Protein AF-A0A7V6W5X3-F1 (afdb_monomer)

Structure (mmCIF, N/CA/C/O backbone):
data_AF-A0A7V6W5X3-F1
#
_entry.id   AF-A0A7V6W5X3-F1
#
loop_
_atom_site.group_PDB
_atom_site.id
_atom_site.type_symbol
_atom_site.label_atom_id
_atom_site.label_alt_id
_atom_site.label_comp_id
_atom_site.label_asym_id
_atom_site.label_entity_id
_atom_site.label_seq_id
_atom_site.pdbx_PDB_ins_code
_atom_site.Cartn_x
_atom_site.Cartn_y
_atom_site.Cartn_z
_atom_site.occupancy
_atom_site.B_iso_or_equiv
_atom_site.auth_seq_id
_atom_site.auth_comp_id
_atom_site.auth_asym_id
_atom_site.auth_atom_id
_atom_site.pdbx_PDB_model_num
ATOM 1 N N . MET A 1 1 ? 20.938 3.671 -11.146 1.00 46.91 1 MET A N 1
ATOM 2 C CA . MET A 1 1 ? 20.318 2.899 -10.052 1.00 46.91 1 MET A CA 1
ATOM 3 C C . MET A 1 1 ? 19.845 1.597 -10.663 1.00 46.91 1 MET A C 1
ATOM 5 O O . MET A 1 1 ? 18.962 1.629 -11.511 1.00 46.91 1 MET A O 1
ATOM 9 N N . GLU A 1 2 ? 20.532 0.502 -10.366 1.00 52.84 2 GLU A N 1
ATOM 10 C CA . GLU A 1 2 ? 20.209 -0.816 -10.913 1.00 52.84 2 GLU A CA 1
ATOM 11 C C . GLU A 1 2 ? 18.913 -1.310 -10.257 1.00 52.84 2 GLU A C 1
ATOM 13 O O . GLU A 1 2 ? 18.789 -1.315 -9.031 1.00 52.84 2 GLU A O 1
ATOM 18 N N . THR A 1 3 ? 17.894 -1.623 -11.056 1.00 56.00 3 THR A N 1
ATOM 19 C CA . THR A 1 3 ? 16.626 -2.130 -10.526 1.00 56.00 3 THR A CA 1
ATOM 20 C C . THR A 1 3 ? 16.767 -3.624 -10.296 1.00 56.00 3 THR A C 1
ATOM 22 O O . THR A 1 3 ? 16.748 -4.392 -11.249 1.00 56.00 3 THR A O 1
ATOM 25 N N . VAL A 1 4 ? 16.886 -4.038 -9.035 1.00 74.62 4 VAL A N 1
ATOM 26 C CA . VAL A 1 4 ? 17.027 -5.462 -8.675 1.00 74.62 4 VAL A CA 1
ATOM 27 C C . VAL A 1 4 ? 15.736 -6.258 -8.957 1.00 74.62 4 VAL A C 1
ATOM 29 O O . VAL A 1 4 ? 15.794 -7.462 -9.180 1.00 74.62 4 VAL A O 1
ATOM 32 N N . GLY A 1 5 ? 14.570 -5.598 -9.010 1.00 83.38 5 GLY A N 1
ATOM 33 C CA . GLY A 1 5 ? 13.312 -6.180 -9.493 1.00 83.38 5 GLY A CA 1
ATOM 34 C C . GLY A 1 5 ? 12.444 -5.163 -10.252 1.00 83.38 5 GLY A C 1
ATOM 35 O O . GLY A 1 5 ? 12.642 -3.951 -10.103 1.00 83.38 5 GLY A O 1
ATOM 36 N N . PRO A 1 6 ? 11.481 -5.619 -11.076 1.00 92.56 6 PRO A N 1
ATOM 37 C CA . PRO A 1 6 ? 10.554 -4.732 -11.767 1.00 92.56 6 PRO A CA 1
ATOM 38 C C . PRO A 1 6 ? 9.658 -4.000 -10.761 1.00 92.56 6 PRO A C 1
ATOM 40 O O . PRO A 1 6 ? 9.024 -4.605 -9.899 1.00 92.56 6 PRO A O 1
ATOM 43 N N . VAL A 1 7 ? 9.596 -2.676 -10.886 1.00 94.75 7 VAL A N 1
ATOM 44 C CA . VAL A 1 7 ? 8.748 -1.806 -10.050 1.00 94.75 7 VAL A CA 1
ATOM 45 C C . VAL A 1 7 ? 7.291 -2.000 -10.421 1.00 94.75 7 VAL A C 1
ATOM 47 O O . VAL A 1 7 ? 6.988 -1.906 -11.602 1.00 94.75 7 VAL A O 1
ATOM 50 N N . ALA A 1 8 ? 6.391 -2.165 -9.457 1.00 96.44 8 ALA A N 1
ATOM 51 C CA . ALA A 1 8 ? 4.950 -2.076 -9.672 1.00 96.44 8 ALA A CA 1
ATOM 52 C C . ALA A 1 8 ? 4.269 -1.172 -8.637 1.00 96.44 8 ALA A C 1
ATOM 54 O O . ALA A 1 8 ? 4.719 -1.049 -7.501 1.00 96.44 8 ALA A O 1
ATOM 55 N N . LEU A 1 9 ? 3.188 -0.530 -9.063 1.00 97.81 9 LEU A N 1
ATOM 56 C CA . LEU A 1 9 ? 2.411 0.442 -8.307 1.00 97.81 9 LEU A CA 1
ATOM 57 C C . LEU A 1 9 ? 1.029 -0.148 -8.031 1.00 97.81 9 LEU A C 1
ATOM 59 O O . LEU A 1 9 ? 0.379 -0.627 -8.955 1.00 97.81 9 LEU A O 1
ATOM 63 N N . ILE A 1 10 ? 0.567 -0.076 -6.788 1.00 98.12 10 ILE A N 1
ATOM 64 C CA . ILE A 1 10 ? -0.815 -0.385 -6.419 1.00 98.12 10 ILE A CA 1
ATOM 65 C C . ILE A 1 10 ? -1.428 0.889 -5.843 1.00 98.12 10 ILE A C 1
ATOM 67 O O . ILE A 1 10 ? -0.912 1.460 -4.878 1.00 98.12 10 ILE A O 1
ATOM 71 N N . ALA A 1 11 ? -2.512 1.349 -6.462 1.00 97.50 11 ALA A N 1
ATOM 72 C CA . ALA A 1 11 ? -3.261 2.504 -5.996 1.00 97.50 11 ALA A CA 1
ATOM 73 C C . ALA A 1 11 ? -4.407 2.051 -5.092 1.00 97.50 11 ALA A C 1
ATOM 75 O O . ALA A 1 11 ? -5.302 1.338 -5.541 1.00 97.50 11 ALA A O 1
ATOM 76 N N . MET A 1 12 ? -4.386 2.476 -3.831 1.00 97.12 12 MET A N 1
ATOM 77 C CA . MET A 1 12 ? -5.530 2.295 -2.943 1.00 97.12 12 MET A CA 1
ATOM 78 C C . MET A 1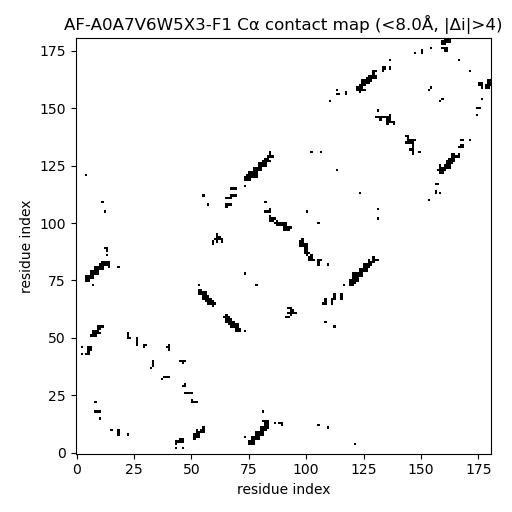 12 ? -6.656 3.286 -3.308 1.00 97.12 12 MET A C 1
ATOM 80 O O . MET A 1 12 ? -6.406 4.312 -3.956 1.00 97.12 12 MET A O 1
ATOM 84 N N . PRO A 1 13 ? -7.911 3.020 -2.907 1.00 94.38 13 PRO A N 1
ATOM 85 C CA . PRO A 1 13 ? -9.014 3.948 -3.099 1.00 94.38 13 PRO A CA 1
ATOM 86 C C . PRO A 1 13 ? -8.659 5.328 -2.539 1.00 94.38 13 PRO A C 1
ATOM 88 O O . PRO A 1 13 ? -8.054 5.446 -1.480 1.00 94.38 13 PRO A O 1
ATOM 91 N N . GLY A 1 14 ? -8.987 6.381 -3.285 1.00 91.94 14 GLY A N 1
ATOM 92 C CA . GLY A 1 14 ? -8.628 7.757 -2.927 1.00 91.94 14 GLY A CA 1
ATOM 93 C C . GLY A 1 14 ? -7.263 8.226 -3.440 1.00 91.94 14 GLY A C 1
ATOM 94 O O . GLY A 1 14 ? -7.076 9.428 -3.605 1.00 91.94 14 GLY A O 1
ATOM 95 N N . SER A 1 15 ? -6.341 7.322 -3.796 1.00 94.94 15 SER A N 1
ATOM 96 C CA . SER A 1 15 ? -5.025 7.691 -4.351 1.00 94.94 15 SER A CA 1
ATOM 97 C C . SER A 1 15 ? -4.895 7.469 -5.867 1.00 94.94 15 SER A C 1
ATOM 99 O O . SER A 1 15 ? -3.897 7.875 -6.466 1.00 94.94 15 SER A O 1
ATOM 101 N N . VAL A 1 16 ? -5.911 6.888 -6.516 1.00 95.06 16 VAL A N 1
ATOM 102 C CA . VAL A 1 16 ? -5.901 6.462 -7.933 1.00 95.06 16 VAL A CA 1
ATOM 103 C C . VAL A 1 16 ? -5.399 7.543 -8.893 1.00 95.06 16 VAL A C 1
ATOM 105 O O . VAL A 1 16 ? -4.470 7.300 -9.666 1.00 95.06 16 VAL A O 1
ATOM 108 N N . ASP A 1 17 ? -5.945 8.757 -8.831 1.00 95.00 17 ASP A N 1
ATOM 109 C CA . ASP A 1 17 ? -5.541 9.845 -9.732 1.00 95.00 17 ASP A CA 1
ATOM 110 C C . ASP A 1 17 ? -4.083 10.264 -9.530 1.00 95.00 17 ASP A C 1
ATOM 112 O O . ASP A 1 17 ? -3.342 10.507 -10.491 1.00 95.00 17 ASP A O 1
ATOM 116 N N . PHE A 1 1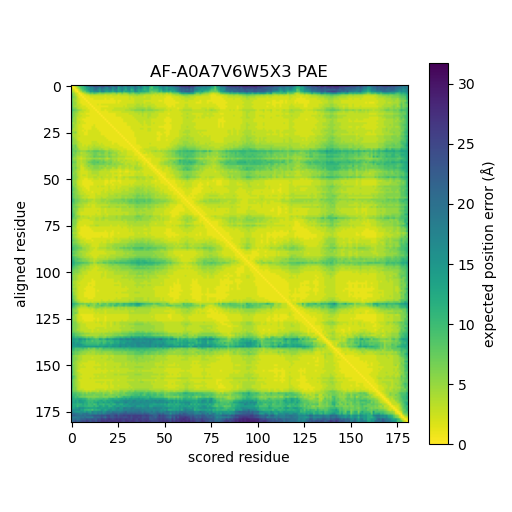8 ? -3.644 10.315 -8.274 1.00 94.75 18 PHE A N 1
ATOM 117 C CA . PHE A 1 18 ? -2.271 10.647 -7.924 1.00 94.75 18 PHE A CA 1
ATOM 118 C C . PHE A 1 18 ? -1.297 9.574 -8.427 1.00 94.75 18 PHE A C 1
ATOM 120 O O . PHE A 1 18 ? -0.305 9.894 -9.092 1.00 94.75 18 PHE A O 1
ATOM 127 N N . VAL A 1 19 ? -1.614 8.297 -8.213 1.00 97.06 19 VAL A N 1
ATOM 128 C CA . VAL A 1 19 ? -0.785 7.176 -8.672 1.00 97.06 19 VAL A CA 1
ATOM 129 C C . VAL A 1 19 ? -0.764 7.088 -10.197 1.00 97.06 19 VAL A C 1
ATOM 131 O O . VAL A 1 19 ? 0.294 6.858 -10.780 1.00 97.06 19 VAL A O 1
ATOM 134 N N . ASN A 1 20 ? -1.871 7.386 -10.879 1.00 97.44 20 ASN A N 1
ATOM 135 C CA . ASN A 1 20 ? -1.910 7.485 -12.339 1.00 97.44 20 ASN A CA 1
ATOM 136 C C . ASN A 1 20 ? -0.952 8.557 -12.880 1.00 97.44 20 ASN A C 1
ATOM 138 O O . ASN A 1 20 ? -0.292 8.357 -13.907 1.00 97.44 20 ASN A O 1
ATOM 142 N N . ARG A 1 21 ? -0.825 9.697 -12.189 1.00 97.50 21 ARG A N 1
ATOM 143 C CA . ARG A 1 21 ? 0.164 10.731 -12.536 1.00 97.50 21 ARG A CA 1
ATOM 144 C C . ARG A 1 21 ? 1.593 10.237 -12.311 1.00 97.50 21 ARG A C 1
ATOM 146 O O . ARG A 1 21 ? 2.447 10.496 -13.163 1.00 97.50 21 ARG A O 1
ATOM 153 N N . ILE A 1 22 ? 1.846 9.505 -11.222 1.00 96.56 22 ILE A N 1
ATOM 154 C CA . ILE A 1 22 ? 3.150 8.874 -10.964 1.00 96.56 22 ILE A CA 1
ATOM 155 C C . ILE A 1 22 ? 3.483 7.866 -12.067 1.00 96.56 22 ILE A C 1
ATOM 157 O O . ILE A 1 22 ? 4.560 7.959 -12.648 1.00 96.56 22 ILE A O 1
ATOM 161 N N . ASN A 1 23 ? 2.556 6.973 -12.418 1.00 97.50 23 ASN A N 1
ATOM 162 C CA . ASN A 1 23 ? 2.718 5.969 -13.469 1.00 97.50 23 ASN A CA 1
ATOM 163 C C . ASN A 1 23 ? 3.122 6.613 -14.808 1.00 97.50 23 ASN A C 1
ATOM 165 O O . ASN A 1 23 ? 4.145 6.258 -15.396 1.00 97.50 23 ASN A O 1
ATOM 169 N N . LYS A 1 24 ? 2.389 7.651 -15.240 1.00 97.56 24 LYS A N 1
ATOM 170 C CA . LYS A 1 24 ? 2.699 8.414 -16.464 1.00 97.56 24 LYS A CA 1
ATOM 171 C C . LYS A 1 24 ? 4.079 9.072 -16.405 1.00 97.56 24 LYS A C 1
ATOM 173 O O . LYS A 1 24 ? 4.810 9.079 -17.397 1.00 97.56 24 LYS A O 1
ATOM 178 N N . ARG A 1 25 ? 4.449 9.647 -15.256 1.00 97.00 25 ARG A N 1
ATOM 179 C CA . ARG A 1 25 ? 5.759 10.290 -15.072 1.00 97.00 25 ARG A CA 1
ATOM 180 C C . ARG A 1 25 ? 6.894 9.266 -15.067 1.00 97.00 25 ARG A C 1
ATOM 182 O O . ARG A 1 25 ? 7.918 9.521 -15.696 1.00 97.00 25 ARG A O 1
ATOM 189 N N . LEU A 1 26 ? 6.705 8.122 -14.413 1.00 95.81 26 LEU A N 1
ATOM 190 C CA . LEU A 1 26 ? 7.659 7.015 -14.376 1.00 95.81 26 LEU A CA 1
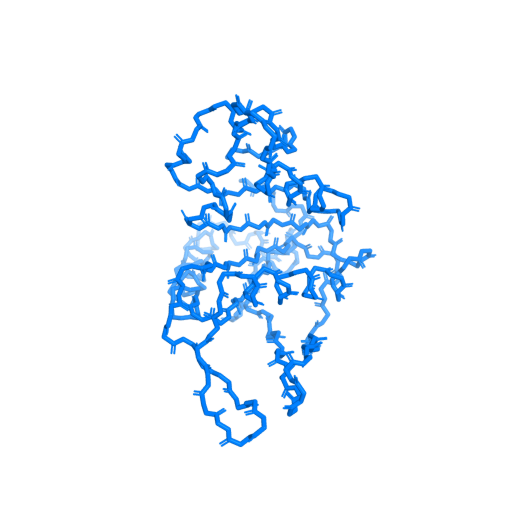ATOM 191 C C . LEU A 1 26 ? 7.916 6.471 -15.783 1.00 95.81 26 LEU A C 1
ATOM 193 O O . LEU A 1 26 ? 9.074 6.354 -16.177 1.00 95.81 26 LEU A O 1
ATOM 197 N N . TYR A 1 27 ? 6.856 6.233 -16.560 1.00 96.25 27 TYR A N 1
ATOM 198 C CA . TYR A 1 27 ? 6.955 5.823 -17.961 1.00 96.25 27 TYR A CA 1
ATOM 199 C C . TYR A 1 27 ? 7.811 6.794 -18.781 1.00 96.25 27 TYR A C 1
ATOM 201 O O . TYR A 1 27 ? 8.816 6.396 -19.367 1.00 96.25 27 TYR A O 1
ATOM 209 N N . ARG A 1 28 ? 7.467 8.091 -18.760 1.00 95.94 28 ARG A N 1
ATOM 210 C CA . ARG A 1 28 ? 8.211 9.130 -19.496 1.00 95.94 28 ARG A CA 1
ATOM 211 C C . ARG A 1 28 ? 9.675 9.196 -19.072 1.00 95.94 28 ARG A C 1
ATOM 213 O O . ARG A 1 28 ? 10.554 9.329 -19.915 1.00 95.94 28 ARG A O 1
ATOM 220 N N . ARG A 1 29 ? 9.943 9.091 -17.769 1.00 94.56 29 ARG A N 1
ATOM 221 C CA . ARG A 1 29 ? 11.307 9.137 -17.238 1.00 94.56 29 ARG A CA 1
ATOM 222 C C . ARG A 1 29 ? 12.130 7.928 -17.676 1.00 94.56 29 ARG A C 1
ATOM 224 O O . ARG A 1 29 ? 13.294 8.091 -18.022 1.00 94.56 29 ARG A O 1
ATOM 231 N N . ARG A 1 30 ? 11.536 6.732 -17.689 1.00 94.06 30 ARG A N 1
ATOM 232 C CA . ARG A 1 30 ? 12.206 5.515 -18.169 1.00 94.06 30 ARG A CA 1
ATOM 233 C C . ARG A 1 30 ? 12.438 5.537 -19.676 1.00 94.06 30 ARG A C 1
ATOM 235 O O . ARG A 1 30 ? 13.504 5.111 -20.102 1.00 94.06 30 ARG A O 1
ATOM 242 N N . LEU A 1 31 ? 11.518 6.112 -20.453 1.00 94.25 31 LEU A N 1
ATOM 243 C CA . LEU A 1 31 ? 11.716 6.334 -21.887 1.00 94.25 31 LEU A CA 1
ATOM 244 C C . LEU A 1 31 ? 12.951 7.214 -22.155 1.00 94.25 31 LEU A C 1
ATOM 246 O O . LEU A 1 31 ? 13.822 6.815 -22.917 1.00 94.25 31 LEU A O 1
ATOM 250 N N . GLN A 1 32 ? 13.092 8.335 -21.440 1.00 94.06 32 GLN A N 1
ATOM 251 C CA . GLN A 1 32 ? 14.285 9.197 -21.528 1.00 94.06 32 GLN A CA 1
ATOM 252 C C . GLN A 1 32 ? 15.581 8.453 -21.167 1.00 94.06 32 GLN A C 1
ATOM 254 O O . GLN A 1 32 ? 16.622 8.664 -21.783 1.00 94.06 32 GLN A O 1
ATOM 259 N N . TYR A 1 33 ? 15.540 7.568 -20.165 1.00 92.25 33 TYR A N 1
ATOM 260 C CA . TYR A 1 33 ? 16.711 6.764 -19.809 1.00 92.25 33 TYR A CA 1
ATOM 261 C C . TYR A 1 33 ? 17.102 5.775 -20.903 1.00 92.25 33 TYR A C 1
ATOM 263 O O . TYR A 1 33 ? 18.298 5.574 -21.107 1.00 92.25 33 TYR A O 1
ATOM 271 N N . LEU A 1 34 ? 16.126 5.206 -21.613 1.00 92.31 34 LEU A N 1
ATOM 272 C CA . LEU A 1 34 ? 16.370 4.304 -22.737 1.00 92.31 34 LEU A CA 1
ATOM 273 C C . LEU A 1 34 ? 16.947 5.020 -23.956 1.00 92.31 34 LEU A C 1
ATOM 275 O O . LEU A 1 34 ? 17.782 4.436 -24.635 1.00 92.31 34 LEU A O 1
ATOM 279 N N . GLU A 1 35 ? 16.557 6.272 -24.212 1.00 92.25 35 GLU A N 1
ATOM 280 C CA . GLU A 1 35 ? 17.146 7.075 -25.295 1.00 92.25 35 GLU A CA 1
ATOM 281 C C . GLU A 1 35 ? 18.659 7.246 -25.108 1.00 92.25 35 GLU A C 1
ATOM 283 O O . GLU A 1 35 ? 19.418 7.182 -26.070 1.00 92.25 35 GLU A O 1
ATOM 288 N N . SER A 1 36 ? 19.101 7.432 -23.860 1.00 92.00 36 SER A N 1
ATOM 289 C CA . SER A 1 36 ? 20.523 7.596 -23.532 1.00 92.00 36 SER A CA 1
ATOM 290 C C . SER A 1 36 ? 21.253 6.274 -23.250 1.00 92.00 36 SER A C 1
ATOM 292 O O . SER A 1 36 ? 22.472 6.237 -23.357 1.00 92.00 36 SER A O 1
ATOM 294 N N . ASN A 1 37 ? 20.540 5.209 -22.859 1.00 92.56 37 ASN A N 1
ATOM 295 C CA . ASN A 1 37 ? 21.111 3.918 -22.436 1.00 92.56 37 ASN A CA 1
ATOM 296 C C . ASN A 1 37 ? 20.223 2.742 -22.910 1.00 92.56 37 ASN A C 1
ATOM 298 O O . ASN A 1 37 ? 19.494 2.139 -22.105 1.00 92.56 37 ASN A O 1
ATOM 302 N N . PRO A 1 38 ? 20.230 2.405 -24.213 1.00 90.25 38 PRO A N 1
ATOM 303 C CA . PRO A 1 38 ? 19.360 1.367 -24.772 1.00 90.25 38 PRO A CA 1
ATOM 304 C C . PRO A 1 38 ? 19.564 -0.025 -24.150 1.00 90.25 38 PRO A C 1
ATOM 306 O O . PRO A 1 38 ? 18.648 -0.847 -24.118 1.00 90.25 38 PRO A O 1
ATOM 309 N N . GLU A 1 39 ? 20.752 -0.302 -23.609 1.00 90.69 39 GLU A N 1
ATOM 310 C CA . GLU A 1 39 ? 21.109 -1.574 -22.983 1.00 90.69 39 GLU A CA 1
ATOM 311 C C . GLU A 1 39 ? 20.302 -1.891 -21.715 1.00 90.69 39 GLU A C 1
ATOM 313 O O . GLU A 1 39 ? 20.230 -3.056 -21.312 1.00 90.69 39 GLU A O 1
ATOM 318 N N . LEU A 1 40 ? 19.659 -0.891 -21.097 1.00 87.94 40 LEU A N 1
ATOM 319 C CA . LEU A 1 40 ? 18.809 -1.091 -19.920 1.00 87.94 40 LEU A CA 1
ATOM 320 C C . LEU A 1 40 ? 17.642 -2.043 -20.202 1.00 87.94 40 LEU A C 1
ATOM 322 O O . LEU A 1 40 ? 17.228 -2.753 -19.286 1.00 87.94 40 LEU A O 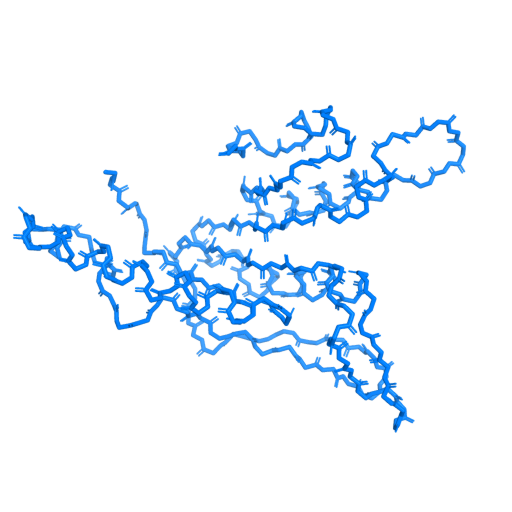1
ATOM 326 N N . LEU A 1 41 ? 17.148 -2.092 -21.445 1.00 86.56 41 LEU A N 1
ATOM 327 C CA . LEU A 1 41 ? 16.045 -2.971 -21.837 1.00 86.56 41 LEU A CA 1
ATOM 328 C C . LEU A 1 41 ? 16.417 -4.455 -21.715 1.00 86.56 41 LEU A C 1
ATOM 330 O O . LEU A 1 41 ? 15.605 -5.260 -21.265 1.00 86.56 41 LEU A O 1
ATOM 334 N N . TYR A 1 42 ? 17.652 -4.805 -22.081 1.00 85.88 42 TYR A N 1
ATOM 335 C CA . TYR A 1 42 ? 18.145 -6.184 -22.046 1.00 85.88 42 TYR A CA 1
ATOM 336 C C . TYR A 1 42 ? 18.710 -6.560 -20.674 1.00 85.88 42 TYR A C 1
ATOM 338 O O . TYR A 1 42 ? 18.551 -7.695 -20.235 1.00 85.88 42 TYR A O 1
ATOM 346 N N . LYS A 1 43 ? 19.347 -5.607 -19.978 1.00 87.62 43 LYS A N 1
ATOM 347 C CA . LYS A 1 43 ? 19.913 -5.832 -18.639 1.00 87.62 43 LYS A CA 1
ATOM 348 C C . LYS A 1 43 ? 18.845 -5.956 -17.551 1.00 87.62 43 LYS A C 1
ATOM 350 O O . LYS A 1 43 ? 19.068 -6.660 -16.575 1.00 87.62 43 LYS A O 1
ATOM 355 N N . ASN A 1 44 ? 17.701 -5.286 -17.709 1.00 87.88 44 ASN A N 1
ATOM 356 C CA . ASN A 1 44 ? 16.655 -5.224 -16.688 1.00 87.88 44 ASN A CA 1
ATOM 357 C C . ASN A 1 44 ? 15.285 -5.618 -17.274 1.00 87.88 44 ASN A C 1
ATOM 359 O O . ASN A 1 44 ? 14.491 -4.744 -17.643 1.00 87.88 44 ASN A O 1
ATOM 363 N N . PRO A 1 45 ? 14.963 -6.921 -17.354 1.00 85.62 45 PRO A N 1
ATOM 364 C CA . PRO A 1 45 ? 13.644 -7.376 -17.782 1.00 85.62 45 PRO A CA 1
ATOM 365 C C . PRO A 1 45 ? 12.522 -6.735 -16.950 1.00 85.62 45 PRO A C 1
ATOM 367 O O . PRO A 1 45 ? 12.569 -6.710 -15.721 1.00 85.62 45 PRO A O 1
ATOM 370 N N . GLY A 1 46 ? 11.505 -6.187 -17.620 1.00 87.12 46 GLY A N 1
ATOM 371 C CA . GLY A 1 46 ? 10.406 -5.469 -16.961 1.00 87.12 46 GLY A CA 1
ATOM 372 C C . GLY A 1 46 ? 10.736 -4.030 -16.543 1.00 87.12 46 GLY A C 1
ATOM 373 O O . GLY A 1 46 ? 9.902 -3.371 -15.916 1.00 87.12 46 GLY A O 1
ATOM 374 N N . PHE A 1 47 ? 11.914 -3.507 -16.909 1.00 90.69 47 PHE A N 1
ATOM 375 C CA . PHE A 1 47 ? 12.237 -2.091 -16.732 1.00 90.69 47 PHE A CA 1
ATOM 376 C C . PHE A 1 47 ? 11.292 -1.193 -17.526 1.00 90.69 47 PHE A C 1
ATOM 378 O O . PHE A 1 47 ? 10.805 -0.210 -16.984 1.00 90.69 47 PHE A O 1
ATOM 385 N N . MET A 1 48 ? 10.982 -1.525 -18.777 1.00 93.25 48 MET A N 1
ATOM 386 C CA . MET A 1 48 ? 10.034 -0.750 -19.574 1.00 93.25 48 MET A CA 1
ATOM 387 C C . MET A 1 48 ? 8.741 -1.524 -19.773 1.00 93.25 48 MET A C 1
ATOM 389 O O . MET A 1 48 ? 8.762 -2.668 -20.220 1.00 93.25 48 MET A O 1
ATOM 393 N N . ARG A 1 49 ? 7.620 -0.896 -19.423 1.00 92.44 49 ARG A N 1
ATOM 394 C CA . ARG A 1 49 ? 6.259 -1.418 -19.593 1.00 92.44 49 ARG A CA 1
ATOM 395 C C . ARG A 1 49 ? 5.321 -0.265 -19.907 1.00 92.44 49 ARG A C 1
ATOM 397 O O . ARG A 1 49 ? 5.593 0.858 -19.491 1.00 92.44 49 ARG A O 1
ATOM 404 N N . GLU A 1 50 ? 4.217 -0.547 -20.589 1.00 90.12 50 GLU A N 1
ATOM 405 C CA . GLU A 1 50 ? 3.189 0.456 -20.907 1.00 90.12 50 GLU A CA 1
ATOM 406 C C . GLU A 1 50 ? 2.533 1.031 -19.646 1.00 90.12 50 GLU A C 1
ATOM 408 O O . GLU A 1 50 ? 2.247 2.224 -19.567 1.00 90.12 50 GLU A O 1
ATOM 413 N N . SER A 1 51 ? 2.360 0.187 -18.628 1.00 94.38 51 SER A N 1
ATOM 414 C CA . SER A 1 51 ? 1.898 0.577 -17.303 1.00 94.38 51 SER A CA 1
ATOM 415 C C . SER A 1 51 ? 2.686 -0.161 -16.228 1.00 94.38 51 SER A C 1
ATOM 417 O O . SER A 1 51 ? 3.123 -1.300 -16.411 1.00 94.38 51 SER A O 1
ATOM 419 N N . TYR A 1 52 ? 2.873 0.502 -15.092 1.00 96.38 52 TYR A N 1
ATOM 420 C CA . TYR A 1 52 ? 3.431 -0.098 -13.886 1.00 96.38 52 TYR A CA 1
ATOM 421 C C . TYR A 1 52 ? 2.359 -0.407 -12.842 1.00 96.38 52 TYR A C 1
ATOM 423 O O . TYR A 1 52 ? 2.708 -0.900 -11.774 1.00 96.38 52 TYR A O 1
ATOM 431 N N . LEU A 1 53 ? 1.091 -0.122 -13.141 1.00 97.06 53 LEU A N 1
ATOM 432 C CA . LEU A 1 53 ? -0.032 -0.390 -12.251 1.00 97.06 53 LEU A CA 1
ATOM 433 C C . LEU A 1 53 ? -0.329 -1.888 -12.187 1.00 97.06 53 LEU A C 1
ATOM 435 O O . LEU A 1 53 ? -0.293 -2.581 -13.203 1.00 97.06 53 LEU A O 1
ATOM 439 N N . ILE A 1 54 ? -0.627 -2.361 -10.985 1.00 96.25 54 ILE A N 1
ATOM 440 C CA . ILE A 1 54 ? -1.273 -3.643 -10.735 1.00 96.25 54 ILE A CA 1
ATOM 441 C C . ILE A 1 54 ? -2.604 -3.324 -10.073 1.00 96.25 54 ILE A C 1
ATOM 443 O O . ILE A 1 54 ? -2.634 -2.719 -8.998 1.00 96.25 54 ILE A O 1
ATOM 447 N N . ASP A 1 55 ? -3.688 -3.735 -10.719 1.00 95.69 55 ASP A N 1
ATOM 448 C CA . ASP A 1 55 ? -5.027 -3.465 -10.222 1.00 95.69 55 ASP A CA 1
ATOM 449 C C . ASP A 1 55 ? -5.336 -4.357 -9.014 1.00 95.69 55 ASP A C 1
ATOM 451 O O . ASP A 1 55 ? -5.189 -5.588 -9.042 1.00 95.69 55 ASP A O 1
ATOM 455 N N . ALA A 1 56 ? -5.726 -3.696 -7.923 1.00 96.25 56 ALA A N 1
ATOM 456 C CA . ALA A 1 56 ? -6.174 -4.315 -6.689 1.00 96.25 56 ALA A CA 1
ATOM 457 C C . ALA A 1 56 ? -7.667 -4.032 -6.509 1.00 96.25 56 ALA A C 1
ATOM 459 O O . ALA A 1 56 ? -8.084 -2.899 -6.277 1.00 96.25 56 ALA A O 1
ATOM 460 N N . ASN A 1 57 ? -8.475 -5.082 -6.592 1.00 95.75 57 ASN A N 1
ATOM 461 C CA . ASN A 1 57 ? -9.915 -5.001 -6.410 1.00 95.75 57 ASN A CA 1
ATOM 462 C C . ASN A 1 57 ? -10.257 -5.154 -4.930 1.00 95.75 57 ASN A C 1
ATOM 464 O O . ASN A 1 57 ? -10.078 -6.233 -4.354 1.00 95.75 57 ASN A O 1
ATOM 468 N N . LEU A 1 58 ? -10.771 -4.075 -4.342 1.00 95.75 58 LEU A N 1
ATOM 469 C CA . LEU A 1 58 ? -11.239 -4.003 -2.961 1.00 95.75 58 LEU A CA 1
ATOM 470 C C . LEU A 1 58 ? -12.762 -4.075 -2.935 1.00 95.75 58 LEU A C 1
ATOM 472 O O . LEU A 1 58 ? -13.466 -3.143 -3.313 1.00 95.75 58 LEU A O 1
ATOM 476 N N . ILE A 1 59 ? -13.266 -5.228 -2.521 1.00 94.62 59 ILE A N 1
ATOM 477 C CA . ILE A 1 59 ? -14.687 -5.552 -2.496 1.00 94.62 59 ILE A CA 1
ATOM 478 C C . ILE A 1 59 ? -15.193 -5.354 -1.071 1.00 94.62 59 ILE A C 1
ATOM 480 O O . ILE A 1 59 ? -14.601 -5.887 -0.132 1.00 94.62 59 ILE A O 1
ATOM 484 N N . ARG A 1 60 ? -16.316 -4.647 -0.921 1.00 94.19 60 ARG A N 1
ATOM 485 C CA . ARG A 1 60 ? -17.049 -4.528 0.345 1.00 94.19 60 ARG A CA 1
ATOM 486 C C . ARG A 1 60 ? -18.355 -5.307 0.269 1.00 94.19 60 ARG A C 1
ATOM 488 O O . ARG A 1 60 ? -19.153 -5.110 -0.647 1.00 94.19 60 ARG A O 1
ATOM 495 N N . PHE A 1 61 ? -18.558 -6.210 1.222 1.00 93.81 61 PHE A N 1
ATOM 496 C CA . PHE A 1 61 ? -19.817 -6.928 1.388 1.00 93.81 61 PHE A CA 1
ATOM 497 C C . PHE A 1 61 ? -20.853 -6.035 2.074 1.00 93.81 61 PHE A C 1
ATOM 499 O O . PHE A 1 61 ? -20.508 -5.055 2.729 1.00 93.81 61 PHE A O 1
ATOM 506 N N . ALA A 1 62 ? -22.136 -6.394 1.976 1.00 92.12 62 ALA A N 1
ATOM 507 C CA . ALA A 1 62 ? -23.219 -5.628 2.601 1.00 92.12 62 ALA A CA 1
ATOM 508 C C . ALA A 1 62 ? -23.083 -5.512 4.134 1.00 92.12 62 ALA A C 1
ATOM 510 O O . ALA A 1 62 ? -23.609 -4.560 4.709 1.00 92.12 62 ALA A O 1
ATOM 511 N N . SER A 1 63 ? -22.366 -6.451 4.768 1.00 93.00 63 SER A N 1
ATOM 512 C CA . SER A 1 63 ? -21.992 -6.429 6.189 1.00 93.00 63 SER A CA 1
ATOM 513 C C . SER A 1 63 ? -20.973 -5.333 6.537 1.00 93.00 63 SER A C 1
ATOM 515 O O . SER A 1 63 ? -20.898 -4.917 7.690 1.00 93.00 63 SER A O 1
ATOM 517 N N . GLY A 1 64 ? -20.209 -4.843 5.556 1.00 91.50 64 GLY A N 1
ATOM 518 C CA . GLY A 1 64 ?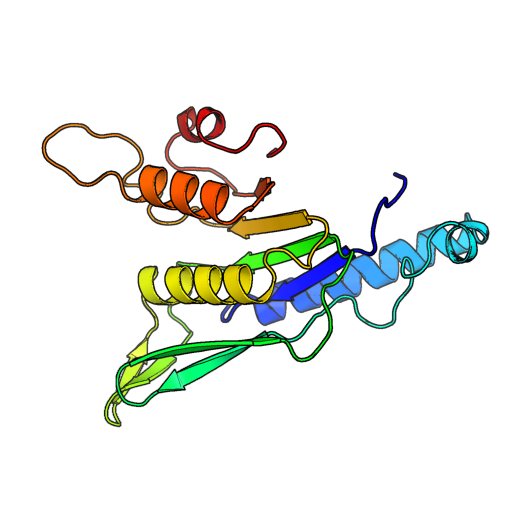 -19.061 -3.942 5.723 1.00 91.50 64 GLY A CA 1
ATOM 519 C C . GLY A 1 64 ? -17.702 -4.650 5.669 1.00 91.50 64 GLY A C 1
ATOM 520 O O . GLY A 1 64 ? -16.665 -3.996 5.540 1.00 91.50 64 GLY A O 1
ATOM 521 N N . GLU A 1 65 ? -17.688 -5.986 5.692 1.00 94.38 65 GLU A N 1
ATOM 522 C CA . GLU A 1 65 ? -16.463 -6.778 5.556 1.00 94.38 65 GLU A CA 1
ATOM 523 C C . GLU A 1 65 ? -15.783 -6.534 4.202 1.00 94.38 65 GLU A C 1
ATOM 525 O O . GLU A 1 65 ? -16.441 -6.403 3.167 1.00 94.38 65 GLU A O 1
ATOM 530 N N . GLY A 1 66 ? -14.449 -6.486 4.214 1.00 95.19 66 GLY A N 1
ATOM 531 C CA . GLY A 1 66 ? -13.631 -6.242 3.029 1.00 95.19 66 GLY A CA 1
ATOM 532 C C . GLY A 1 66 ? -12.933 -7.496 2.500 1.00 95.19 66 GLY A C 1
ATOM 533 O O . GLY A 1 66 ? -12.531 -8.376 3.266 1.00 95.19 66 GLY A O 1
ATOM 534 N N . LYS A 1 67 ? -12.710 -7.539 1.186 1.00 96.56 67 LYS A N 1
ATOM 535 C CA . LYS A 1 67 ? -11.878 -8.530 0.489 1.00 96.56 67 LYS A CA 1
ATOM 536 C C . LYS A 1 67 ? -10.996 -7.831 -0.542 1.00 96.56 67 LYS A C 1
ATOM 538 O O . LYS A 1 67 ? -11.508 -7.080 -1.361 1.00 96.56 67 LYS A O 1
ATOM 543 N N . ALA A 1 68 ? -9.701 -8.145 -0.556 1.00 97.12 68 ALA A N 1
ATOM 544 C CA . ALA A 1 68 ? -8.785 -7.711 -1.611 1.00 97.12 68 ALA A CA 1
ATOM 545 C C . ALA A 1 68 ? -8.475 -8.858 -2.581 1.00 97.12 68 ALA A C 1
ATOM 547 O O . ALA A 1 68 ? -8.287 -10.005 -2.168 1.00 97.12 68 ALA A O 1
ATOM 548 N N . THR A 1 69 ? -8.385 -8.546 -3.871 1.00 96.56 69 THR A N 1
ATOM 549 C CA . THR A 1 69 ? -7.867 -9.447 -4.912 1.00 96.56 69 THR A CA 1
ATOM 550 C C . THR A 1 69 ? -6.961 -8.674 -5.863 1.00 96.56 69 THR A C 1
ATOM 552 O O . THR A 1 69 ? -7.131 -7.472 -6.020 1.00 96.56 69 THR A O 1
ATOM 555 N N . LEU A 1 70 ? -5.990 -9.351 -6.477 1.00 96.25 70 LEU A N 1
ATOM 556 C CA . LEU A 1 70 ? -5.065 -8.756 -7.446 1.00 96.25 70 LEU A CA 1
ATOM 557 C C . LEU A 1 70 ? -5.358 -9.337 -8.825 1.00 96.25 70 LEU A C 1
ATOM 559 O O . LEU A 1 70 ? -5.490 -10.556 -8.948 1.00 96.25 70 LEU A O 1
ATOM 563 N N . GLU A 1 71 ? -5.424 -8.492 -9.849 1.00 93.56 71 GLU A N 1
ATOM 564 C CA . GLU A 1 71 ? -5.698 -8.946 -11.222 1.00 93.56 71 GLU A CA 1
ATOM 565 C C . GLU A 1 71 ? -4.462 -9.518 -11.925 1.00 93.56 71 GLU A C 1
ATOM 567 O O . GLU A 1 71 ? -4.570 -10.264 -12.895 1.00 93.56 71 GLU A O 1
ATOM 572 N N . SER A 1 72 ? -3.268 -9.191 -11.429 1.00 92.19 72 SER A N 1
ATOM 573 C CA . SER A 1 72 ? -1.992 -9.607 -12.00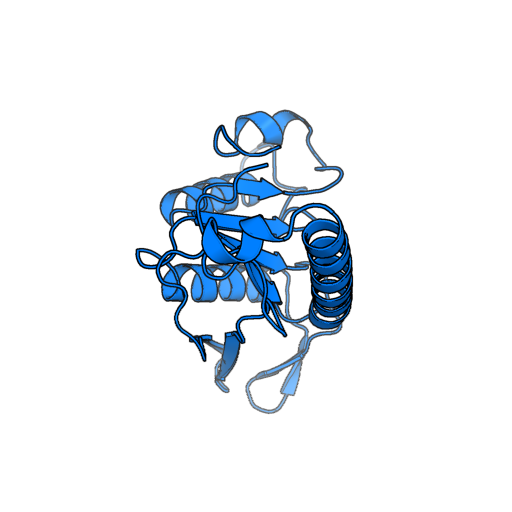9 1.00 92.19 72 SER A CA 1
ATOM 574 C C . SER A 1 72 ? -1.032 -10.155 -10.957 1.00 92.19 72 SER A C 1
ATOM 576 O O . SER A 1 72 ? -1.131 -9.873 -9.762 1.00 92.19 72 SER A O 1
ATOM 578 N N . THR A 1 73 ? -0.067 -10.957 -11.411 1.00 92.06 73 THR A N 1
ATOM 579 C CA . THR A 1 73 ? 0.978 -11.492 -10.533 1.00 92.06 73 THR A CA 1
ATOM 580 C C . THR A 1 73 ? 1.901 -10.387 -10.025 1.00 92.06 73 THR A C 1
ATOM 582 O O . THR A 1 73 ? 2.377 -9.548 -10.784 1.00 92.06 73 THR A O 1
ATOM 585 N N . VAL A 1 74 ? 2.216 -10.444 -8.733 1.00 95.00 74 VAL A N 1
ATOM 586 C CA . VAL A 1 74 ? 3.196 -9.567 -8.073 1.00 95.00 74 VAL A CA 1
ATOM 587 C C . VAL A 1 74 ? 4.548 -10.249 -7.859 1.00 95.00 74 VAL A C 1
ATOM 589 O O . VAL A 1 74 ? 5.440 -9.690 -7.223 1.00 95.00 74 VAL A O 1
ATOM 592 N N . ARG A 1 75 ? 4.726 -11.483 -8.357 1.00 93.69 75 ARG A N 1
ATOM 593 C CA . ARG A 1 75 ? 5.916 -12.282 -8.044 1.00 93.69 75 ARG A CA 1
ATOM 594 C C . ARG A 1 75 ? 7.192 -11.577 -8.505 1.00 93.69 75 ARG A C 1
ATOM 596 O O . ARG A 1 75 ? 7.269 -11.149 -9.653 1.00 93.69 75 ARG A O 1
ATOM 603 N N . GLY A 1 76 ? 8.170 -11.452 -7.610 1.00 92.38 76 GLY A N 1
ATOM 604 C CA . GLY A 1 76 ? 9.469 -10.841 -7.916 1.00 92.38 76 GLY A CA 1
ATOM 605 C C . GLY A 1 76 ? 9.454 -9.317 -8.101 1.00 92.38 76 GLY A C 1
ATOM 606 O O . GLY A 1 76 ? 10.510 -8.737 -8.346 1.00 92.38 76 GLY A O 1
ATOM 607 N N . HIS A 1 77 ? 8.298 -8.661 -7.969 1.00 94.81 77 HIS A N 1
ATOM 608 C CA . HIS A 1 77 ? 8.191 -7.213 -8.118 1.00 94.81 77 HIS A CA 1
ATOM 609 C C . HIS A 1 77 ? 8.603 -6.468 -6.847 1.00 94.81 77 HIS A C 1
ATOM 611 O O . HIS A 1 77 ? 8.393 -6.954 -5.732 1.00 94.81 77 HIS A O 1
ATOM 617 N N . ASP A 1 78 ? 9.122 -5.257 -7.040 1.00 95.12 78 ASP A N 1
ATOM 618 C CA . ASP A 1 78 ? 9.170 -4.233 -5.999 1.00 95.12 78 ASP A CA 1
ATOM 619 C C . ASP A 1 78 ? 7.844 -3.482 -6.003 1.00 95.12 78 ASP A C 1
ATOM 621 O O . ASP A 1 78 ? 7.580 -2.686 -6.908 1.00 95.12 78 ASP A O 1
ATOM 625 N N . LEU A 1 79 ? 6.998 -3.762 -5.016 1.00 96.75 79 LEU A N 1
ATOM 626 C CA . LEU A 1 79 ? 5.685 -3.144 -4.908 1.00 96.75 79 LEU A CA 1
ATOM 627 C C . LEU A 1 79 ? 5.765 -1.818 -4.170 1.00 96.75 79 LEU A C 1
ATOM 629 O O . LEU A 1 79 ? 6.426 -1.714 -3.140 1.00 96.75 79 LEU A O 1
ATOM 633 N N . TYR A 1 80 ? 5.029 -0.838 -4.669 1.00 97.50 80 TYR A N 1
ATOM 634 C CA . TYR A 1 80 ? 4.773 0.429 -4.006 1.00 97.50 80 TYR A CA 1
ATOM 635 C C . TYR A 1 80 ? 3.260 0.584 -3.888 1.00 97.50 80 TYR A C 1
ATOM 637 O O . TYR A 1 80 ? 2.570 0.719 -4.899 1.00 97.50 80 TYR A O 1
ATOM 645 N N . LEU A 1 81 ? 2.751 0.507 -2.663 1.00 97.94 81 LEU A N 1
ATOM 646 C CA . LEU A 1 81 ? 1.339 0.670 -2.336 1.00 97.94 81 LEU A CA 1
ATOM 647 C C . LEU A 1 81 ? 1.147 2.106 -1.863 1.00 97.94 81 LEU A C 1
ATOM 649 O O . LEU A 1 81 ? 1.816 2.520 -0.921 1.00 97.94 81 LEU A O 1
ATOM 653 N N . ILE A 1 82 ? 0.266 2.869 -2.507 1.00 97.88 82 ILE A N 1
ATOM 654 C CA . ILE A 1 82 ? 0.019 4.268 -2.145 1.00 97.88 82 ILE A CA 1
ATOM 655 C C . ILE A 1 82 ? -1.379 4.382 -1.551 1.00 97.88 82 ILE A C 1
ATOM 657 O O . ILE A 1 82 ? -2.362 4.079 -2.232 1.00 97.88 82 ILE A O 1
ATOM 661 N N . THR A 1 83 ? -1.471 4.862 -0.315 1.00 96.06 83 THR A N 1
ATOM 662 C CA . THR A 1 83 ? -2.728 4.969 0.435 1.00 96.06 83 THR A CA 1
ATOM 663 C C . THR A 1 83 ? -2.896 6.341 1.071 1.00 96.06 83 THR A C 1
ATOM 665 O O . THR A 1 83 ? -1.913 6.960 1.461 1.00 96.06 83 THR A O 1
ATOM 668 N N . ASP A 1 84 ? -4.138 6.809 1.174 1.00 94.31 84 ASP A N 1
ATOM 669 C CA . ASP A 1 84 ? -4.501 8.058 1.845 1.00 94.31 84 ASP A CA 1
ATOM 670 C C . ASP A 1 84 ? -5.601 7.777 2.873 1.00 94.31 84 ASP A C 1
ATOM 672 O O . ASP A 1 84 ? -6.779 7.666 2.536 1.00 94.31 84 ASP A O 1
ATOM 676 N N . PHE A 1 85 ? -5.200 7.640 4.137 1.00 93.44 85 PHE A N 1
ATOM 677 C CA . PHE A 1 85 ? -6.106 7.271 5.224 1.00 93.44 85 PHE A CA 1
ATOM 678 C C . PHE A 1 85 ? -7.104 8.375 5.590 1.00 93.44 85 PHE A C 1
ATOM 680 O O . PHE A 1 85 ? -8.119 8.088 6.217 1.00 93.44 85 PHE A O 1
ATOM 687 N N . LEU A 1 86 ? -6.847 9.626 5.198 1.00 91.06 86 LEU A N 1
ATOM 688 C CA . LEU A 1 86 ? -7.746 10.751 5.473 1.00 91.06 86 LEU A CA 1
ATOM 689 C C . LEU A 1 86 ? -8.685 11.047 4.301 1.00 91.06 86 LEU A C 1
ATOM 691 O O . LEU A 1 86 ? -9.389 12.061 4.290 1.00 91.06 86 LEU A O 1
ATOM 695 N N . ASN A 1 87 ? -8.727 10.168 3.299 1.00 91.69 87 ASN A N 1
ATOM 696 C CA . ASN A 1 87 ? -9.595 10.365 2.159 1.00 91.69 87 ASN A CA 1
ATOM 697 C C . ASN A 1 87 ? -11.057 10.026 2.494 1.00 91.69 87 ASN A C 1
ATOM 699 O O . ASN A 1 87 ? -11.496 8.879 2.395 1.00 91.69 87 ASN A O 1
ATOM 703 N N . HIS A 1 88 ? -11.837 11.057 2.820 1.00 87.88 88 HIS A N 1
ATOM 704 C CA . HIS A 1 88 ? -13.270 10.944 3.115 1.00 87.88 88 HIS A CA 1
ATOM 705 C C . HIS A 1 88 ? -14.177 10.955 1.873 1.00 87.88 88 HIS A C 1
ATOM 707 O O . HIS A 1 88 ? -15.399 10.896 2.004 1.00 87.88 88 HIS A O 1
ATOM 713 N N . SER A 1 89 ? -13.613 11.057 0.663 1.00 93.00 89 SER A N 1
ATOM 714 C CA . SER A 1 89 ? -14.405 11.040 -0.578 1.00 93.00 89 SER A CA 1
ATOM 715 C C . SER A 1 89 ? -14.823 9.630 -1.003 1.00 93.00 89 SER A C 1
ATOM 717 O O . SER A 1 89 ? -15.736 9.472 -1.815 1.00 93.00 89 SER A O 1
ATOM 719 N N . ILE A 1 90 ? -14.180 8.601 -0.448 1.00 95.19 90 ILE A N 1
ATOM 720 C CA . ILE A 1 90 ? -14.491 7.208 -0.756 1.00 95.19 90 ILE A CA 1
ATOM 721 C C . ILE A 1 90 ? -15.642 6.731 0.123 1.00 95.19 90 ILE A C 1
ATOM 723 O O . ILE A 1 90 ? -15.624 6.889 1.342 1.00 95.19 90 ILE A O 1
ATOM 727 N N . THR A 1 91 ? -16.647 6.134 -0.512 1.00 95.31 91 THR A N 1
ATOM 728 C CA . THR A 1 91 ? -17.835 5.588 0.150 1.00 95.31 91 THR A CA 1
ATOM 729 C C . THR A 1 91 ? -18.094 4.157 -0.306 1.00 95.31 91 THR A C 1
ATOM 731 O O . THR A 1 91 ? -17.698 3.760 -1.403 1.00 95.31 91 THR A O 1
ATOM 734 N N . TYR A 1 92 ? -18.784 3.378 0.523 1.00 94.00 92 TYR A N 1
ATOM 735 C CA . TYR A 1 92 ? -19.284 2.051 0.167 1.00 94.00 92 TYR A CA 1
ATOM 736 C C . TYR A 1 92 ? -20.719 1.858 0.663 1.00 94.00 92 TYR A C 1
ATOM 738 O O . TYR A 1 92 ? -21.236 2.646 1.456 1.00 94.00 92 TYR A O 1
ATOM 746 N N . LYS A 1 93 ? -21.396 0.818 0.162 1.00 94.56 93 LYS A N 1
ATOM 747 C CA . LYS A 1 93 ? -22.755 0.482 0.599 1.00 94.56 93 LYS A CA 1
ATOM 748 C C . LYS A 1 93 ? -22.721 -0.532 1.737 1.00 94.56 93 LYS A C 1
ATOM 750 O O . LYS A 1 93 ? -22.349 -1.680 1.514 1.00 94.56 93 LYS A O 1
ATOM 755 N N . GLN A 1 94 ? -23.197 -0.130 2.908 1.00 92.88 94 GLN A N 1
ATOM 756 C CA . GLN A 1 94 ? -23.388 -0.994 4.069 1.00 92.88 94 GLN A CA 1
ATOM 757 C C . GLN A 1 94 ? -24.877 -1.051 4.409 1.00 92.88 94 GLN A C 1
ATOM 759 O O . GLN A 1 94 ? -25.514 -0.015 4.581 1.00 92.88 94 GLN A O 1
ATOM 764 N N . PHE A 1 95 ? -25.466 -2.250 4.424 1.00 92.25 95 PHE A N 1
ATOM 765 C CA . PHE A 1 95 ? -26.911 -2.452 4.635 1.00 92.25 95 PHE A CA 1
ATOM 766 C C . PHE A 1 95 ? -27.822 -1.504 3.821 1.00 92.25 95 PHE A C 1
ATOM 768 O O . PHE A 1 95 ? -28.844 -1.018 4.297 1.00 92.25 95 PHE A O 1
ATOM 775 N N . GLY A 1 96 ? -27.444 -1.224 2.569 1.00 90.44 96 GLY A N 1
ATOM 776 C CA . GLY A 1 96 ? -28.200 -0.347 1.667 1.00 90.44 96 GLY A CA 1
ATOM 777 C C . GLY A 1 96 ? -27.979 1.156 1.874 1.00 90.44 96 GLY A C 1
ATOM 778 O O . GLY A 1 96 ? -28.457 1.943 1.059 1.00 90.44 96 GLY A O 1
ATOM 779 N N . GLN A 1 97 ? -27.219 1.560 2.891 1.00 94.00 97 GLN A N 1
ATOM 780 C CA . GLN A 1 97 ? -26.839 2.949 3.142 1.00 94.00 97 GLN A CA 1
ATOM 781 C C . GLN A 1 97 ? -25.435 3.231 2.606 1.00 94.00 97 GLN A C 1
ATOM 783 O O . GLN A 1 97 ? -24.558 2.371 2.650 1.00 94.00 97 GLN A O 1
ATOM 788 N N . SER A 1 98 ? -25.225 4.434 2.072 1.00 95.69 98 SER A N 1
ATOM 789 C CA . SER A 1 98 ? -23.900 4.884 1.643 1.00 95.69 98 SER A CA 1
ATOM 790 C C . SER A 1 98 ? -23.150 5.441 2.846 1.00 95.69 98 SER A C 1
ATOM 792 O O . SER A 1 98 ? -23.608 6.415 3.440 1.00 95.69 98 SER A O 1
ATOM 794 N N . VAL A 1 99 ? -22.009 4.847 3.183 1.00 94.38 99 VAL A N 1
ATOM 795 C CA . VAL A 1 99 ? -21.167 5.260 4.312 1.00 94.38 99 VAL A CA 1
ATOM 796 C C . VAL A 1 99 ? -19.776 5.663 3.809 1.00 94.38 99 VAL A C 1
ATOM 798 O O . VAL A 1 99 ? -19.262 5.017 2.891 1.00 94.38 99 VAL A O 1
ATOM 801 N N . PRO A 1 100 ? -19.171 6.745 4.332 1.00 94.88 100 PRO A N 1
ATOM 802 C CA . PRO A 1 100 ? -17.787 7.088 4.022 1.00 94.88 100 PRO A CA 1
ATOM 803 C C . PRO A 1 100 ? -16.831 6.084 4.667 1.00 94.88 100 PRO A C 1
ATOM 805 O O . PRO A 1 100 ? -17.105 5.577 5.753 1.00 94.88 100 PRO A O 1
ATOM 808 N N . MET A 1 101 ? -15.701 5.822 4.014 1.00 95.06 101 MET A N 1
ATOM 809 C CA . MET A 1 101 ? -14.623 5.045 4.622 1.00 95.06 101 MET A CA 1
ATOM 810 C C . MET A 1 101 ? -13.951 5.856 5.732 1.00 95.06 101 MET A C 1
ATOM 812 O O . MET A 1 101 ? -13.600 7.026 5.541 1.00 95.06 101 MET A O 1
ATOM 816 N N . SER A 1 102 ? -13.765 5.225 6.890 1.00 95.19 102 SER A N 1
ATOM 817 C CA . SER A 1 102 ? -12.927 5.760 7.964 1.00 95.19 102 SER A CA 1
ATOM 818 C C . SER A 1 102 ? -11.434 5.510 7.683 1.00 95.19 102 SER A C 1
ATOM 820 O O . SER A 1 102 ? -11.094 4.689 6.823 1.00 95.19 102 SER A O 1
ATOM 822 N N . PRO A 1 103 ? -10.514 6.163 8.419 1.00 95.19 103 PRO A N 1
ATOM 823 C CA . PRO A 1 103 ? -9.096 5.800 8.386 1.00 95.19 103 PRO A CA 1
ATOM 824 C C . PRO A 1 103 ? -8.850 4.308 8.654 1.00 95.19 103 PRO A C 1
ATOM 826 O O . PRO A 1 103 ? -8.015 3.698 7.987 1.00 95.19 103 PRO A O 1
ATOM 829 N N . ASP A 1 104 ? -9.628 3.702 9.555 1.00 95.62 104 ASP A N 1
ATOM 830 C CA . ASP A 1 104 ? -9.548 2.272 9.876 1.00 95.62 104 ASP A CA 1
ATOM 831 C C . ASP A 1 104 ? -9.988 1.387 8.708 1.00 95.62 104 ASP A C 1
ATOM 833 O O . ASP A 1 104 ? -9.369 0.356 8.441 1.00 95.62 104 ASP A O 1
ATOM 837 N N . ASP A 1 105 ? -11.031 1.789 7.974 1.00 95.88 105 ASP A N 1
ATOM 838 C CA . ASP A 1 105 ? -11.461 1.079 6.770 1.00 95.88 105 ASP A CA 1
ATOM 839 C C . ASP A 1 105 ? -10.346 1.051 5.721 1.00 95.88 105 ASP A C 1
ATOM 841 O O . ASP A 1 105 ? -10.059 -0.010 5.158 1.00 95.88 105 ASP A O 1
ATOM 845 N N . HIS A 1 106 ? -9.702 2.199 5.488 1.00 96.62 106 HIS A N 1
ATOM 846 C CA . HIS A 1 106 ? -8.563 2.318 4.574 1.00 96.62 106 HIS A CA 1
ATOM 847 C C . HIS A 1 106 ? -7.360 1.495 5.048 1.00 96.62 106 HIS A C 1
ATOM 849 O O . HIS A 1 106 ? -6.730 0.805 4.244 1.00 96.62 106 HIS A O 1
ATOM 855 N N . PHE A 1 107 ? -7.052 1.522 6.348 1.00 97.00 107 PHE A N 1
ATOM 856 C CA . PHE A 1 107 ? -5.964 0.735 6.929 1.00 97.00 107 PHE A CA 1
ATOM 857 C C . PHE A 1 107 ? -6.189 -0.769 6.772 1.00 97.00 107 PHE A C 1
ATOM 859 O O . PHE A 1 107 ? -5.309 -1.489 6.297 1.00 97.00 107 PHE A O 1
ATOM 866 N N . GLN A 1 108 ? -7.393 -1.247 7.070 1.00 97.38 108 GLN A N 1
ATOM 867 C CA . GLN A 1 108 ? -7.712 -2.661 6.918 1.00 97.38 108 GLN A CA 1
ATOM 868 C C . GLN A 1 108 ? -7.691 -3.102 5.446 1.00 97.38 108 GLN A C 1
ATOM 870 O O . GLN A 1 108 ? -7.302 -4.229 5.137 1.00 97.38 108 GLN A O 1
ATOM 875 N N . ASP A 1 109 ? -8.042 -2.222 4.506 1.00 97.38 109 ASP A N 1
ATOM 876 C CA . ASP A 1 109 ? -7.887 -2.510 3.078 1.00 97.38 109 ASP A CA 1
ATOM 877 C C . ASP A 1 109 ? -6.420 -2.579 2.643 1.00 97.38 109 ASP A C 1
ATOM 879 O O . ASP A 1 109 ? -6.062 -3.479 1.878 1.00 97.38 109 ASP A O 1
ATOM 883 N N . LEU A 1 110 ? -5.547 -1.721 3.182 1.00 97.75 110 LEU A N 1
ATOM 884 C CA . LEU A 1 110 ? -4.100 -1.838 2.983 1.00 97.75 110 LEU A CA 1
ATOM 885 C C . LEU A 1 110 ? -3.589 -3.199 3.477 1.00 97.75 110 LEU A C 1
ATOM 887 O O . LEU A 1 110 ? -2.904 -3.901 2.729 1.00 97.75 110 LEU A O 1
ATOM 891 N N . VAL A 1 111 ? -3.953 -3.601 4.699 1.00 97.81 111 VAL A N 1
ATOM 892 C CA . VAL A 1 111 ? -3.569 -4.901 5.276 1.00 97.81 111 VAL A CA 1
ATOM 893 C C . VAL A 1 111 ? -4.011 -6.053 4.370 1.00 97.81 111 VAL A C 1
ATOM 895 O O . VAL A 1 111 ? -3.213 -6.940 4.061 1.00 97.81 111 VAL A O 1
ATOM 898 N N . ARG A 1 112 ? -5.247 -6.022 3.853 1.00 97.88 112 ARG A N 1
ATOM 899 C CA . ARG A 1 112 ? -5.754 -7.044 2.919 1.00 97.88 112 ARG A CA 1
ATOM 900 C C . ARG A 1 112 ? -4.937 -7.124 1.631 1.00 97.88 112 ARG A C 1
ATOM 902 O O . ARG A 1 112 ? -4.649 -8.227 1.163 1.00 97.88 112 ARG A O 1
ATOM 909 N N . VAL A 1 113 ? -4.554 -5.984 1.054 1.00 97.94 113 VAL A N 1
ATOM 910 C CA . VAL A 1 113 ? -3.712 -5.954 -0.154 1.00 97.94 113 VAL A CA 1
ATOM 911 C C . VAL A 1 113 ? -2.321 -6.507 0.146 1.00 97.94 113 VAL A C 1
ATOM 913 O O . VAL A 1 113 ? -1.815 -7.324 -0.626 1.00 97.94 113 VAL A O 1
ATOM 916 N N . ILE A 1 114 ? -1.720 -6.140 1.281 1.00 97.62 114 ILE A N 1
ATOM 917 C CA . ILE A 1 114 ? -0.421 -6.674 1.709 1.00 97.62 114 ILE A CA 1
ATOM 918 C C . ILE A 1 114 ? -0.499 -8.193 1.870 1.00 97.62 114 ILE A C 1
ATOM 920 O O . ILE A 1 114 ? 0.341 -8.897 1.317 1.00 97.62 114 ILE A O 1
ATOM 924 N N . LEU A 1 115 ? -1.533 -8.718 2.531 1.00 96.88 115 LEU A N 1
ATOM 925 C CA . LEU A 1 115 ? -1.752 -10.160 2.682 1.00 96.88 115 LEU A CA 1
ATOM 926 C C . LEU A 1 115 ? -1.896 -10.879 1.331 1.00 96.88 115 LEU A C 1
ATOM 928 O O . LEU A 1 115 ? -1.357 -11.971 1.155 1.00 96.88 115 LEU A O 1
ATOM 932 N N . ALA A 1 116 ? -2.560 -10.268 0.346 1.00 96.00 116 ALA A N 1
ATOM 933 C CA . ALA A 1 116 ? -2.665 -10.833 -1.002 1.00 96.00 116 ALA A CA 1
ATOM 934 C C . ALA A 1 116 ? -1.303 -10.899 -1.734 1.00 96.00 116 ALA A C 1
ATOM 936 O O . ALA A 1 116 ? -1.075 -11.808 -2.553 1.00 96.00 116 ALA A O 1
ATOM 937 N N . CYS A 1 117 ? -0.402 -9.960 -1.417 1.00 94.50 117 CYS A N 1
ATOM 938 C CA . CYS A 1 117 ? 0.940 -9.831 -1.989 1.00 94.50 117 CYS A CA 1
ATOM 939 C C . CYS A 1 117 ? 2.027 -10.625 -1.243 1.00 94.50 117 CYS A C 1
ATOM 941 O O . CYS A 1 117 ? 3.035 -11.003 -1.855 1.00 94.50 117 CYS A O 1
ATOM 943 N N . SER A 1 118 ? 1.854 -10.833 0.065 1.00 83.06 118 SER A N 1
ATOM 944 C CA . SER A 1 118 ? 2.901 -11.312 0.968 1.00 83.06 118 SER A CA 1
ATOM 945 C C . SER A 1 118 ? 3.401 -12.706 0.573 1.00 83.06 118 SER A C 1
ATOM 947 O O . SER A 1 118 ? 2.657 -13.547 0.059 1.00 83.06 118 SER A O 1
ATOM 949 N N . GLY A 1 119 ? 4.712 -12.913 0.711 1.00 83.00 119 GLY A N 1
ATOM 950 C CA . GLY A 1 119 ? 5.417 -14.127 0.280 1.00 83.00 119 GLY A CA 1
ATOM 951 C C . GLY A 1 119 ? 5.573 -14.306 -1.239 1.00 83.00 119 GLY A C 1
ATOM 952 O O . GLY A 1 119 ? 6.190 -15.278 -1.673 1.00 83.00 119 GLY A O 1
ATOM 953 N N . LYS A 1 120 ? 5.033 -13.400 -2.068 1.00 91.62 120 LYS A N 1
ATOM 954 C CA . LYS A 1 120 ? 5.169 -13.439 -3.538 1.00 91.62 120 LYS A CA 1
ATOM 955 C C . LYS A 1 120 ? 5.978 -12.256 -4.060 1.00 91.62 120 LYS A C 1
ATOM 957 O O . LYS A 1 120 ? 6.842 -12.440 -4.920 1.00 91.62 120 LYS A O 1
ATOM 962 N N . ALA A 1 121 ? 5.670 -11.054 -3.577 1.00 94.25 121 ALA A N 1
ATOM 963 C CA . ALA A 1 121 ? 6.423 -9.847 -3.895 1.00 94.25 121 ALA A CA 1
ATOM 964 C C . ALA A 1 121 ? 7.879 -9.980 -3.436 1.00 94.25 121 ALA A C 1
ATOM 966 O O . ALA A 1 121 ? 8.155 -10.630 -2.430 1.00 94.25 121 ALA A O 1
ATOM 967 N N . ARG A 1 122 ? 8.811 -9.359 -4.168 1.00 93.56 122 ARG A N 1
ATOM 968 C CA . ARG A 1 122 ? 10.210 -9.306 -3.728 1.00 93.56 122 ARG A CA 1
ATOM 969 C C . ARG A 1 122 ? 10.353 -8.374 -2.535 1.00 93.56 122 ARG A C 1
ATOM 971 O O . ARG A 1 122 ? 11.049 -8.717 -1.589 1.00 93.56 122 ARG A O 1
ATOM 978 N N . ARG A 1 123 ? 9.709 -7.207 -2.623 1.00 93.62 123 ARG A N 1
ATOM 979 C CA . ARG A 1 123 ? 9.683 -6.167 -1.590 1.00 93.62 123 ARG A CA 1
ATOM 980 C C . ARG A 1 123 ? 8.343 -5.452 -1.605 1.00 93.62 123 ARG A C 1
ATOM 982 O O . ARG A 1 123 ? 7.762 -5.259 -2.676 1.00 93.62 123 ARG A O 1
ATOM 989 N N . ILE A 1 124 ? 7.880 -5.041 -0.430 1.00 96.06 124 ILE A N 1
ATOM 990 C CA . ILE A 1 124 ? 6.655 -4.259 -0.260 1.00 96.06 124 ILE A CA 1
ATOM 991 C C . ILE A 1 124 ? 7.033 -2.927 0.379 1.00 96.06 124 ILE A C 1
ATOM 993 O O . ILE A 1 124 ? 7.562 -2.890 1.487 1.00 96.06 124 ILE A O 1
ATOM 997 N N . ASN A 1 125 ? 6.757 -1.842 -0.337 1.00 95.94 125 ASN A N 1
ATOM 998 C CA . ASN A 1 125 ? 6.931 -0.472 0.122 1.00 95.94 125 ASN A CA 1
ATOM 999 C C . ASN A 1 125 ? 5.543 0.155 0.256 1.00 95.94 125 ASN A C 1
ATOM 1001 O O . ASN A 1 125 ? 4.738 0.066 -0.674 1.00 95.94 125 ASN A O 1
ATOM 1005 N N . VAL A 1 126 ? 5.264 0.800 1.381 1.00 96.81 126 VAL A N 1
ATOM 1006 C CA . VAL A 1 126 ? 4.007 1.516 1.610 1.00 96.81 126 VAL A CA 1
ATOM 1007 C C . VAL A 1 126 ? 4.294 3.009 1.642 1.00 96.81 126 VAL A C 1
ATOM 1009 O O . VAL A 1 126 ? 5.137 3.472 2.399 1.00 96.81 126 VAL A O 1
ATOM 1012 N N . ILE A 1 127 ? 3.587 3.764 0.812 1.00 96.12 127 ILE A N 1
ATOM 1013 C CA . ILE A 1 127 ? 3.628 5.221 0.775 1.00 96.12 127 ILE A CA 1
ATOM 1014 C C . ILE A 1 127 ? 2.309 5.725 1.346 1.00 96.12 127 ILE A C 1
ATOM 1016 O O . ILE A 1 127 ? 1.245 5.519 0.760 1.00 96.12 127 ILE A O 1
ATOM 1020 N N . MET A 1 128 ? 2.392 6.394 2.485 1.00 93.19 128 MET A N 1
ATOM 1021 C CA . MET A 1 128 ? 1.262 6.971 3.196 1.00 93.19 128 MET A CA 1
ATOM 1022 C C . MET A 1 128 ? 1.540 8.458 3.400 1.00 93.19 128 MET A C 1
ATOM 1024 O O . MET A 1 128 ? 2.306 8.808 4.287 1.00 93.19 128 MET A O 1
ATOM 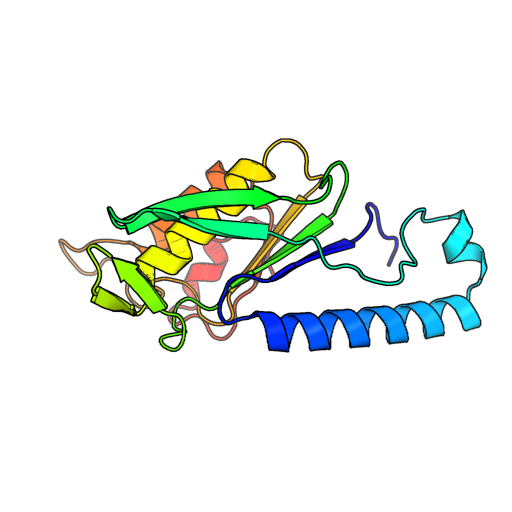1028 N N . PRO A 1 129 ? 0.990 9.362 2.567 1.00 91.94 129 PRO A N 1
ATOM 1029 C CA . PRO A 1 129 ? 1.310 10.777 2.693 1.00 91.94 129 PRO A CA 1
ATOM 1030 C C . PRO A 1 129 ? 0.976 11.348 4.071 1.00 91.94 129 PRO A C 1
ATOM 1032 O O . PRO A 1 129 ? 1.724 12.176 4.578 1.00 91.94 129 PRO A O 1
ATOM 1035 N N . TYR A 1 130 ? -0.110 10.856 4.671 1.00 90.94 130 TYR A N 1
ATOM 1036 C CA . TYR A 1 130 ? -0.414 11.015 6.084 1.00 90.94 130 TYR A CA 1
ATOM 1037 C C . TYR A 1 130 ? -0.222 9.673 6.793 1.00 90.94 130 TYR A C 1
ATOM 1039 O O . TYR A 1 130 ? -0.836 8.675 6.408 1.00 90.94 130 TYR A O 1
ATOM 1047 N N . LEU A 1 131 ? 0.607 9.652 7.834 1.00 91.69 131 LEU A N 1
ATOM 1048 C CA . LEU A 1 131 ? 0.844 8.466 8.652 1.00 91.69 131 LEU A CA 1
ATOM 1049 C C . LEU A 1 131 ? -0.412 8.125 9.476 1.00 91.69 131 LEU A C 1
ATOM 1051 O O . LEU A 1 131 ? -0.922 8.970 10.220 1.00 91.69 131 LEU A O 1
ATOM 1055 N N . TYR A 1 132 ? -0.907 6.891 9.333 1.00 93.06 132 TYR A N 1
ATOM 1056 C CA . TYR A 1 132 ? -2.098 6.398 10.038 1.00 93.06 132 TYR A CA 1
ATOM 1057 C C . TYR A 1 132 ? -1.949 6.545 11.554 1.00 93.06 132 TYR A C 1
ATOM 1059 O O . TYR A 1 132 ? -0.910 6.199 12.114 1.00 93.06 132 TYR A O 1
ATOM 1067 N N . GLU A 1 133 ? -2.987 7.091 12.191 1.00 92.44 133 GLU A N 1
ATOM 1068 C CA . GLU A 1 133 ? -3.042 7.382 13.628 1.00 92.44 133 GLU A CA 1
ATOM 1069 C C . GLU A 1 133 ? -1.832 8.149 14.178 1.00 92.44 133 GLU A C 1
ATOM 1071 O O . GLU A 1 133 ? -1.522 8.071 15.362 1.00 92.44 133 GLU A O 1
ATOM 1076 N N . SER A 1 134 ? -1.152 8.948 13.348 1.00 87.12 134 SER A N 1
ATOM 1077 C CA . SER A 1 134 ? 0.095 9.634 13.724 1.00 87.12 134 SER A CA 1
ATOM 1078 C C . SER A 1 134 ? -0.001 10.564 14.936 1.00 87.12 134 SER A C 1
ATOM 1080 O O . SER A 1 134 ? 1.025 10.915 15.508 1.00 87.12 134 SER A O 1
ATOM 1082 N N . ARG A 1 135 ? -1.210 10.950 15.364 1.00 85.06 135 ARG A N 1
ATOM 1083 C CA . ARG A 1 135 ? -1.437 11.699 16.613 1.00 85.06 135 ARG A CA 1
ATOM 1084 C C . ARG A 1 135 ? -1.329 10.838 17.876 1.00 85.06 135 ARG A C 1
ATOM 1086 O O . ARG A 1 135 ? -1.104 11.388 18.946 1.00 85.06 135 ARG A O 1
ATOM 1093 N N . GLN A 1 136 ? -1.478 9.521 17.752 1.00 83.06 136 GLN A N 1
ATOM 1094 C CA . GLN A 1 136 ? -1.386 8.522 18.824 1.00 83.06 136 GLN A CA 1
ATOM 1095 C C . GLN A 1 136 ? -0.019 7.811 18.793 1.00 83.06 136 GLN A C 1
ATOM 1097 O O . GLN A 1 136 ? 0.070 6.580 18.843 1.00 83.06 136 GLN A O 1
ATOM 1102 N N . SER A 1 137 ? 1.065 8.578 18.631 1.00 78.12 137 SER A N 1
ATOM 1103 C CA . SER A 1 137 ? 2.438 8.058 18.525 1.00 78.12 137 SER A CA 1
ATOM 1104 C C . SER A 1 137 ? 3.159 7.903 19.866 1.00 78.12 137 SER A C 1
ATOM 1106 O O . SER A 1 137 ? 4.071 7.082 19.972 1.00 78.12 137 SER A O 1
ATOM 1108 N N . VAL A 1 138 ? 2.750 8.655 20.895 1.00 77.25 138 VAL A N 1
ATOM 1109 C CA . VAL A 1 138 ? 3.347 8.651 22.239 1.00 77.25 138 VAL A CA 1
ATOM 1110 C C . VAL A 1 138 ? 2.277 8.320 23.263 1.00 77.25 138 VAL A C 1
ATOM 1112 O O . VAL A 1 138 ? 1.208 8.916 23.252 1.00 77.25 138 VAL A O 1
ATOM 1115 N N . ARG A 1 139 ? 2.594 7.416 24.195 1.00 77.31 139 ARG A N 1
ATOM 1116 C CA . ARG A 1 139 ? 1.731 7.120 25.340 1.00 77.31 139 ARG A CA 1
ATOM 1117 C C . ARG A 1 139 ? 2.051 8.065 26.498 1.00 77.31 139 ARG A C 1
ATOM 1119 O O . ARG A 1 139 ? 3.088 7.925 27.143 1.00 77.31 139 ARG A O 1
ATOM 1126 N N . VAL A 1 140 ? 1.136 8.975 26.800 1.00 79.75 140 VAL A N 1
ATOM 1127 C CA . VAL A 1 140 ? 1.186 9.929 27.917 1.00 79.75 140 VAL A CA 1
ATOM 1128 C C . VAL A 1 140 ? 0.409 9.409 29.139 1.00 79.75 140 VAL A C 1
ATOM 1130 O O . VAL A 1 140 ? 0.627 9.874 30.258 1.00 79.75 140 VAL A O 1
ATOM 1133 N N . SER A 1 141 ? -0.465 8.403 28.979 1.00 87.75 141 SER A N 1
ATOM 1134 C CA . SER A 1 141 ? -1.221 7.791 30.090 1.00 87.75 141 SER A CA 1
ATOM 1135 C C . SER A 1 141 ? -1.762 6.384 29.752 1.00 87.75 141 SER A C 1
ATOM 1137 O O . SER A 1 141 ? -1.111 5.593 29.073 1.00 87.75 141 SER A O 1
ATOM 1139 N N . ARG A 1 142 ? -2.953 6.024 30.249 1.00 88.06 142 ARG A N 1
ATOM 1140 C CA . ARG A 1 142 ? -3.692 4.791 29.923 1.00 88.06 142 ARG A CA 1
ATOM 1141 C C . ARG A 1 142 ? -4.428 4.918 28.582 1.00 88.06 142 ARG A C 1
ATOM 1143 O O . ARG A 1 142 ? -5.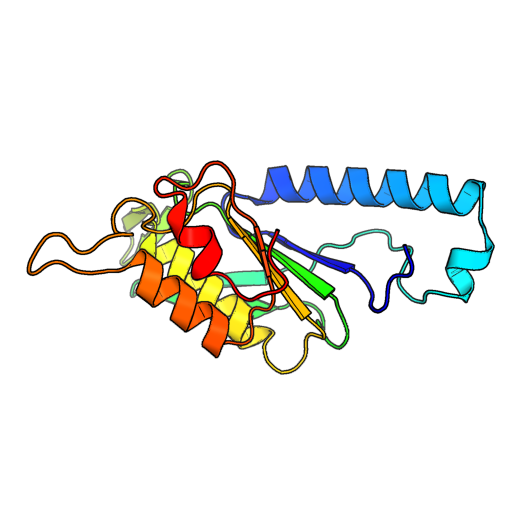645 4.780 28.533 1.00 88.06 142 ARG A O 1
ATOM 1150 N N . GLU A 1 143 ? -3.684 5.201 27.521 1.00 88.81 143 GLU A N 1
ATOM 1151 C CA . GLU A 1 143 ? -4.208 5.368 26.161 1.00 88.81 143 GLU A CA 1
ATOM 1152 C C . GLU A 1 143 ? -3.619 4.350 25.178 1.00 88.81 143 GLU A C 1
ATOM 1154 O O . GLU A 1 143 ? -2.604 3.684 25.452 1.00 88.81 143 GLU A O 1
ATOM 1159 N N . SER A 1 144 ? -4.304 4.199 24.045 1.00 88.44 144 SER A N 1
ATOM 1160 C CA . SER A 1 144 ? -3.861 3.361 22.939 1.00 88.44 144 SER A CA 1
ATOM 1161 C C . SER A 1 144 ? -2.636 3.971 22.253 1.00 88.44 144 SER A C 1
ATOM 1163 O O . SER A 1 144 ? -2.337 5.151 22.394 1.00 88.44 144 SER A O 1
ATOM 1165 N N . LEU A 1 145 ? -1.862 3.125 21.576 1.00 88.31 145 LEU A N 1
ATOM 1166 C CA . LEU A 1 145 ? -0.647 3.526 20.863 1.00 88.31 145 LEU A CA 1
ATOM 1167 C C . LEU A 1 145 ? -0.760 3.037 19.419 1.00 88.31 145 LEU A C 1
ATOM 1169 O O . LEU A 1 145 ? 0.025 2.204 18.960 1.00 88.31 145 LEU A O 1
ATOM 1173 N N . ASP A 1 146 ? -1.829 3.479 18.761 1.00 90.56 146 ASP A N 1
ATOM 1174 C CA . ASP A 1 146 ? -2.342 2.865 17.535 1.00 90.56 146 ASP A CA 1
ATOM 1175 C C . ASP A 1 146 ? -1.366 3.018 16.367 1.00 90.56 146 ASP A C 1
ATOM 1177 O O . ASP A 1 146 ? -1.146 2.060 15.625 1.00 90.56 146 ASP A O 1
ATOM 1181 N N . CYS A 1 147 ? -0.665 4.154 16.273 1.00 90.44 147 CYS A N 1
ATOM 1182 C CA . CYS A 1 147 ? 0.377 4.331 15.263 1.00 90.44 147 CYS A CA 1
ATOM 1183 C C . CYS A 1 147 ? 1.515 3.318 15.439 1.00 90.44 147 CYS A C 1
ATOM 1185 O O . CYS A 1 147 ? 1.923 2.669 14.480 1.00 90.44 147 CYS A O 1
ATOM 1187 N N . ALA A 1 148 ? 2.039 3.151 16.658 1.00 87.88 148 ALA A N 1
ATOM 1188 C CA . ALA A 1 148 ? 3.139 2.214 16.891 1.00 87.88 148 ALA A CA 1
ATOM 1189 C C . ALA A 1 148 ? 2.695 0.757 16.690 1.00 87.88 148 ALA A C 1
ATOM 1191 O O . ALA A 1 148 ? 3.458 -0.056 16.164 1.00 87.88 148 ALA A O 1
ATOM 1192 N N . TYR A 1 149 ? 1.459 0.429 17.082 1.00 91.12 149 TYR A N 1
ATOM 1193 C CA . TYR A 1 149 ? 0.872 -0.885 16.839 1.00 91.12 149 TYR A CA 1
ATOM 1194 C C . TYR A 1 149 ? 0.775 -1.178 15.340 1.00 91.12 149 TYR A C 1
ATOM 1196 O O . TYR A 1 149 ? 1.277 -2.210 14.893 1.00 91.12 149 TYR A O 1
ATOM 1204 N N . MET A 1 150 ? 0.231 -0.238 14.564 1.00 93.62 150 MET A N 1
ATOM 1205 C CA . MET A 1 150 ? 0.140 -0.330 13.110 1.00 93.62 150 MET A CA 1
ATOM 1206 C C . MET A 1 150 ? 1.515 -0.520 12.455 1.00 93.62 150 MET A C 1
ATOM 1208 O O . MET A 1 150 ? 1.678 -1.406 11.618 1.00 93.62 150 MET A O 1
ATOM 1212 N N . LEU A 1 151 ? 2.532 0.250 12.859 1.00 91.94 151 LEU A N 1
ATOM 1213 C CA . LEU A 1 151 ? 3.887 0.112 12.311 1.00 91.94 151 LEU A CA 1
ATOM 1214 C C . LEU A 1 151 ? 4.463 -1.289 12.555 1.00 91.94 151 LEU A C 1
ATOM 1216 O O . LEU A 1 151 ? 5.053 -1.896 11.657 1.00 91.94 151 LEU A O 1
ATOM 1220 N N . ASN A 1 152 ? 4.262 -1.826 13.760 1.00 90.62 152 ASN A N 1
ATOM 1221 C CA . ASN A 1 152 ? 4.693 -3.176 14.100 1.00 90.62 152 ASN A CA 1
ATOM 1222 C C . ASN A 1 152 ? 3.907 -4.245 13.324 1.00 90.62 152 ASN A C 1
ATOM 1224 O O . ASN A 1 152 ? 4.485 -5.235 12.877 1.00 90.62 152 ASN A O 1
ATOM 1228 N N . GLU A 1 153 ? 2.605 -4.046 13.128 1.00 93.62 153 GLU A N 1
ATOM 1229 C CA . GLU A 1 153 ? 1.764 -4.920 12.312 1.00 93.62 153 GLU A CA 1
ATOM 1230 C C . GLU A 1 153 ? 2.256 -4.968 10.858 1.00 93.62 153 GLU A C 1
ATOM 1232 O O . GLU A 1 153 ? 2.540 -6.052 10.346 1.00 93.62 153 GLU A O 1
ATOM 1237 N N . LEU A 1 154 ? 2.464 -3.813 10.216 1.00 94.44 154 LEU A N 1
ATOM 1238 C CA . LEU A 1 154 ? 2.982 -3.738 8.846 1.00 94.44 154 LEU A CA 1
ATOM 1239 C C . LEU A 1 154 ? 4.356 -4.407 8.711 1.00 94.44 154 LEU A C 1
ATOM 1241 O O . LEU A 1 154 ? 4.589 -5.162 7.762 1.00 94.44 154 LEU A O 1
ATOM 1245 N N . LYS A 1 155 ? 5.245 -4.195 9.687 1.00 92.31 155 LYS A N 1
ATOM 1246 C CA . LYS A 1 155 ? 6.547 -4.870 9.747 1.00 92.31 155 LYS A CA 1
ATOM 1247 C C . LYS A 1 155 ? 6.393 -6.392 9.799 1.00 92.31 155 LYS A C 1
ATOM 1249 O O . LYS A 1 155 ? 7.054 -7.098 9.041 1.00 92.31 155 LYS A O 1
ATOM 1254 N N . ASN A 1 156 ? 5.504 -6.905 10.650 1.00 92.81 156 ASN A N 1
ATOM 1255 C CA . ASN A 1 156 ? 5.257 -8.345 10.780 1.00 92.81 156 ASN A CA 1
ATOM 1256 C C . ASN A 1 156 ? 4.637 -8.958 9.516 1.00 92.81 156 ASN A C 1
ATOM 1258 O O . ASN A 1 156 ? 4.877 -10.127 9.219 1.00 92.81 156 ASN A O 1
ATOM 1262 N N . LEU A 1 157 ? 3.885 -8.171 8.742 1.00 94.19 157 LEU A N 1
ATOM 1263 C CA . LEU A 1 157 ? 3.335 -8.581 7.446 1.00 94.19 157 LEU A CA 1
ATOM 1264 C C . LEU A 1 157 ? 4.374 -8.595 6.307 1.00 94.19 157 LEU A C 1
ATOM 1266 O O . LEU A 1 157 ? 4.062 -9.053 5.200 1.00 94.19 157 LEU A O 1
ATOM 1270 N N . GLY A 1 158 ? 5.601 -8.135 6.569 1.00 91.69 158 GLY A N 1
ATOM 1271 C CA . GLY A 1 158 ? 6.704 -8.114 5.609 1.00 91.69 158 GLY A CA 1
ATOM 1272 C C . GLY A 1 158 ? 6.808 -6.824 4.794 1.00 91.69 158 GLY A C 1
ATOM 1273 O O . GLY A 1 158 ? 7.410 -6.837 3.719 1.00 91.69 158 GLY A O 1
ATOM 1274 N N . VAL A 1 159 ? 6.227 -5.716 5.268 1.00 94.69 159 VAL A N 1
ATOM 1275 C CA . VAL A 1 159 ? 6.508 -4.389 4.701 1.00 94.69 159 VAL A CA 1
ATOM 1276 C C . VAL A 1 159 ? 7.950 -4.015 5.024 1.00 94.69 159 VAL A C 1
ATOM 1278 O O . VAL A 1 159 ? 8.353 -3.992 6.186 1.00 94.69 159 VAL A O 1
ATOM 1281 N N . GLU A 1 160 ? 8.728 -3.729 3.985 1.00 92.31 160 GLU A N 1
ATOM 1282 C CA . GLU A 1 160 ? 10.148 -3.411 4.119 1.00 92.31 160 GLU A CA 1
ATOM 1283 C C . GLU A 1 160 ? 10.375 -1.919 4.320 1.00 92.31 160 GLU A C 1
ATOM 12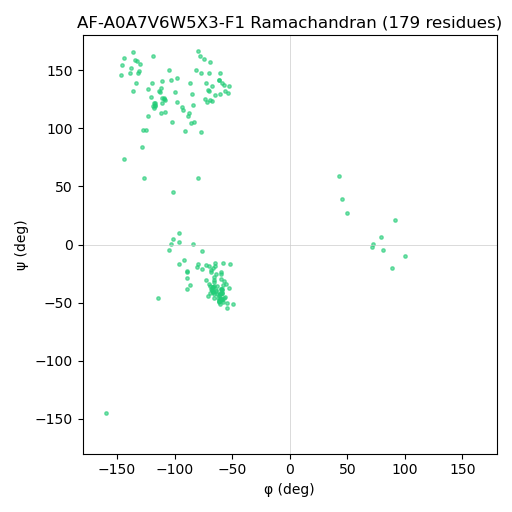85 O O . GLU A 1 160 ? 11.243 -1.550 5.105 1.00 92.31 160 GLU A O 1
ATOM 1290 N N . ASN A 1 161 ? 9.588 -1.082 3.632 1.00 91.81 161 ASN A N 1
ATOM 1291 C CA . ASN A 1 161 ? 9.736 0.366 3.692 1.00 91.81 161 ASN A CA 1
ATOM 1292 C C . ASN A 1 161 ? 8.402 1.080 3.879 1.00 91.81 161 ASN A C 1
ATOM 1294 O O . ASN A 1 161 ? 7.412 0.734 3.228 1.00 91.81 161 ASN A O 1
ATOM 1298 N N . ILE A 1 162 ? 8.406 2.113 4.717 1.00 93.00 162 ILE A N 1
ATOM 1299 C CA . ILE A 1 162 ? 7.287 3.040 4.899 1.00 93.00 162 ILE A CA 1
ATOM 1300 C C . ILE A 1 162 ? 7.766 4.450 4.563 1.00 93.00 162 ILE A C 1
ATOM 1302 O O . ILE A 1 162 ? 8.754 4.916 5.114 1.00 93.00 162 ILE A O 1
ATOM 1306 N N . ILE A 1 163 ? 7.054 5.129 3.667 1.00 92.00 163 ILE A N 1
ATOM 1307 C CA . ILE A 1 163 ? 7.351 6.500 3.247 1.00 92.00 163 ILE A CA 1
ATOM 1308 C C . ILE A 1 163 ? 6.168 7.377 3.650 1.00 92.00 163 ILE A C 1
ATOM 1310 O O . ILE A 1 163 ? 5.047 7.155 3.188 1.00 92.00 163 ILE A O 1
ATOM 1314 N N . THR A 1 164 ? 6.424 8.371 4.495 1.00 91.44 164 THR A N 1
ATOM 1315 C CA . THR A 1 164 ? 5.439 9.355 4.962 1.00 91.44 164 THR A CA 1
ATOM 1316 C C . THR A 1 164 ? 6.021 10.760 4.909 1.00 91.44 164 THR A C 1
ATOM 1318 O O . THR A 1 164 ? 7.239 10.922 4.896 1.00 91.44 164 THR A O 1
ATOM 1321 N N . PHE A 1 165 ? 5.160 11.776 4.885 1.00 87.19 165 PHE A N 1
ATOM 1322 C CA . PHE A 1 165 ? 5.573 13.177 4.952 1.00 87.19 165 PHE A CA 1
ATOM 1323 C C . PHE A 1 165 ? 5.139 13.783 6.285 1.00 87.19 165 PHE A C 1
ATOM 1325 O O . PHE A 1 165 ? 4.056 13.467 6.772 1.00 87.19 165 PHE A O 1
ATOM 1332 N N . ASP A 1 166 ? 6.002 14.620 6.863 1.00 80.81 166 ASP A N 1
ATOM 1333 C CA . ASP A 1 166 ? 5.756 15.395 8.085 1.00 80.81 166 ASP A CA 1
ATOM 1334 C C . ASP A 1 166 ? 5.042 14.603 9.202 1.00 80.81 166 ASP A C 1
ATOM 1336 O O . ASP A 1 166 ? 3.938 14.978 9.619 1.00 80.81 166 ASP A O 1
ATOM 1340 N N . PRO A 1 167 ? 5.625 13.483 9.691 1.00 81.19 167 PRO A N 1
ATOM 1341 C CA . PRO A 1 167 ? 5.025 12.747 10.796 1.00 81.19 167 PRO A CA 1
ATOM 1342 C C . PRO A 1 167 ? 4.859 13.673 12.008 1.00 81.19 167 PRO A C 1
ATOM 1344 O O . PRO A 1 167 ? 5.750 14.455 12.336 1.00 81.19 167 PRO A O 1
ATOM 1347 N N . HIS A 1 168 ? 3.707 13.581 12.682 1.00 81.75 168 HIS A N 1
ATOM 1348 C CA . HIS A 1 168 ? 3.392 14.435 13.834 1.00 81.75 168 HIS A CA 1
ATOM 1349 C C . HIS A 1 168 ? 4.426 14.335 14.963 1.00 81.75 168 HIS A C 1
ATOM 1351 O O . HIS A 1 168 ? 4.654 15.315 15.670 1.00 81.75 168 HIS A O 1
ATOM 1357 N N . ASP A 1 169 ? 5.047 13.168 15.114 1.00 79.88 169 ASP A N 1
ATOM 1358 C CA . ASP A 1 169 ? 6.132 12.924 16.050 1.00 79.88 169 ASP A CA 1
ATOM 1359 C C . ASP A 1 169 ? 7.398 12.524 15.277 1.00 79.88 169 ASP A C 1
ATOM 1361 O O . ASP A 1 169 ? 7.398 11.488 14.607 1.00 79.88 169 ASP A O 1
ATOM 1365 N N . PRO A 1 170 ? 8.488 13.305 15.359 1.00 73.31 170 PRO A N 1
ATOM 1366 C CA . PRO A 1 170 ? 9.740 12.980 14.680 1.00 73.31 170 PRO A CA 1
ATOM 1367 C C . PRO A 1 170 ? 10.408 11.712 15.237 1.00 73.31 170 PRO A C 1
ATOM 1369 O O . PRO A 1 170 ? 11.207 11.083 14.550 1.00 73.31 170 PRO A O 1
ATOM 1372 N N . GLY A 1 171 ? 10.070 11.281 16.459 1.00 70.94 171 GLY A N 1
ATOM 1373 C CA . GLY A 1 171 ? 10.596 10.052 17.055 1.00 70.94 171 GLY A CA 1
ATOM 1374 C C . GLY A 1 171 ? 10.175 8.773 16.323 1.00 70.94 171 GLY A C 1
ATOM 1375 O O . GLY A 1 171 ? 10.807 7.730 16.520 1.00 70.94 171 GLY A O 1
ATOM 1376 N N . ILE A 1 172 ? 9.156 8.855 15.458 1.00 73.88 172 ILE A N 1
ATOM 1377 C CA . ILE A 1 172 ? 8.594 7.721 14.713 1.00 73.88 172 ILE A CA 1
ATOM 1378 C C . ILE A 1 172 ? 9.586 7.103 13.732 1.00 73.88 172 ILE A C 1
ATOM 1380 O O . ILE A 1 172 ? 9.488 5.911 13.452 1.00 73.88 172 ILE A O 1
ATOM 1384 N N . GLU A 1 173 ? 10.573 7.872 13.265 1.00 70.81 173 GLU A N 1
ATOM 1385 C CA . GLU A 1 173 ? 11.630 7.389 12.369 1.00 70.81 173 GLU A CA 1
ATOM 1386 C C . GLU A 1 173 ? 12.369 6.181 12.967 1.00 70.81 173 GLU A C 1
ATOM 1388 O O . GLU A 1 173 ? 12.698 5.235 12.257 1.00 70.81 173 GLU A O 1
ATOM 1393 N N . ASN A 1 174 ? 12.531 6.144 14.295 1.00 67.94 174 ASN A N 1
ATOM 1394 C CA . ASN A 1 174 ? 13.181 5.033 14.999 1.00 67.94 174 ASN A CA 1
ATOM 1395 C C . ASN A 1 174 ? 12.327 3.755 15.055 1.00 67.94 174 ASN A C 1
ATOM 1397 O O . ASN A 1 174 ? 12.843 2.678 15.358 1.00 67.94 174 ASN A O 1
ATOM 1401 N N . ALA A 1 175 ? 11.018 3.871 14.821 1.00 66.56 175 ALA A N 1
ATOM 1402 C CA . ALA A 1 175 ? 10.079 2.753 14.813 1.00 66.56 175 ALA A CA 1
ATOM 1403 C C . ALA A 1 175 ? 9.890 2.152 13.409 1.00 66.56 175 ALA A C 1
ATOM 1405 O O . ALA A 1 175 ? 9.338 1.054 13.285 1.00 66.56 175 ALA A O 1
ATOM 1406 N N . LEU A 1 176 ? 10.351 2.840 12.359 1.00 66.62 176 LEU A N 1
ATOM 1407 C CA . LEU A 1 176 ? 10.269 2.358 10.985 1.00 66.62 176 LEU A CA 1
ATOM 1408 C C . LEU A 1 176 ? 11.336 1.280 10.709 1.00 66.62 176 LEU A C 1
ATOM 1410 O O . LEU A 1 176 ? 12.423 1.297 11.290 1.00 66.62 176 LEU A O 1
ATOM 1414 N N . PRO A 1 177 ? 11.053 0.298 9.833 1.00 60.81 177 PRO A N 1
ATOM 1415 C CA . PRO A 1 177 ? 12.063 -0.666 9.414 1.00 60.81 177 PRO A CA 1
ATOM 1416 C C . PRO A 1 177 ? 13.264 0.044 8.763 1.00 60.81 177 PRO A C 1
ATOM 1418 O O . PRO A 1 177 ? 13.091 0.974 7.981 1.00 60.81 177 PRO A O 1
ATOM 1421 N N . ILE A 1 178 ? 14.473 -0.436 9.089 1.00 51.81 178 ILE A N 1
ATOM 1422 C CA . ILE A 1 178 ? 15.807 0.198 8.936 1.00 51.81 178 ILE A CA 1
ATOM 1423 C C . ILE A 1 178 ? 16.128 0.739 7.521 1.00 51.81 178 ILE A C 1
ATOM 1425 O O . ILE A 1 178 ? 17.029 1.559 7.372 1.00 51.81 178 ILE A O 1
ATOM 1429 N N . ASN A 1 179 ? 15.389 0.329 6.487 1.00 51.53 179 ASN A N 1
ATOM 1430 C CA . ASN A 1 179 ? 15.579 0.785 5.106 1.00 51.53 179 ASN A CA 1
ATOM 1431 C C . ASN A 1 179 ? 14.642 1.946 4.691 1.00 51.53 179 ASN A C 1
ATOM 1433 O O . ASN A 1 179 ? 14.695 2.388 3.543 1.00 51.53 179 ASN A O 1
ATOM 1437 N N . SER A 1 180 ? 13.801 2.442 5.605 1.00 39.41 180 SER A N 1
ATOM 1438 C CA . SER A 1 180 ? 12.781 3.468 5.346 1.00 39.41 180 SER A CA 1
ATOM 1439 C C . SER A 1 180 ? 13.312 4.885 5.582 1.00 39.41 180 SER A C 1
ATOM 1441 O O . SER A 1 180 ? 13.306 5.339 6.723 1.00 39.41 180 SER A O 1
ATOM 1443 N N . ILE A 1 181 ? 13.729 5.580 4.515 1.00 40.22 181 ILE A N 1
ATOM 1444 C CA . ILE A 1 181 ? 13.735 7.055 4.395 1.00 40.22 181 ILE A CA 1
ATOM 1445 C C . ILE A 1 181 ? 13.360 7.416 2.954 1.00 40.22 181 ILE A C 1
ATOM 1447 O O . ILE A 1 181 ? 14.029 6.899 2.027 1.00 40.22 181 ILE A O 1
#

Secondary structure (DSSP, 8-state):
---SS-EEEEEPTTTHHHHHHHHHHHHHHHHHHHHH-TTHHHHSTTSS-S--B--EEEEE-TTS-EEEEESS--TT-EEEEE--TT-TT-EEEETTEEEEPPHHHHHHHHHHHHHHHTTTSSEEEEE-SS-TTTTS-S-SSS---HHHHHHHHHHHTT--EEE-SS-SSGGGGGGS-TT--

Foldseek 3Di:
DQDQFAAAEEEFPPCVVVVVVVFVVQQVVLVVVCVVPVCCCVRYPNSHDPTRYWYWDWDADLQRDIAIDTPDFQARYAYEYEFELPPQVDWDHHPNDIDTDHSVSRLVSVVNVLLNRAPGHPAYEYEYQAQRPLVLCDDPDPDDNVSLVSQVVCVVSRHQEYHYPDRVDPCCVVSHHPVYD

Radius of gyration: 17.67 Å; Cα contacts (8 Å, |Δi|>4): 312; chains: 1; bounding box: 49×30×55 Å

Solvent-accessible surface area (backbone atoms only — not comparable to full-atom values): 10255 Å² total; per-residue (Å²): 134,86,67,92,41,30,64,33,36,32,51,35,78,77,25,47,72,60,45,51,52,48,45,56,49,51,45,56,53,50,52,56,48,37,76,79,40,64,62,51,60,77,76,28,72,62,66,75,58,100,66,40,71,44,60,62,52,76,46,69,40,55,88,59,55,75,47,54,47,66,81,58,88,48,65,52,19,35,36,38,38,35,42,42,41,82,43,63,85,42,66,48,55,40,78,86,40,83,40,62,45,48,47,64,55,46,48,52,50,51,52,38,46,46,62,71,40,49,96,41,36,66,41,36,31,41,37,24,62,54,52,66,55,36,89,30,62,67,72,89,65,101,60,71,44,56,22,56,50,50,48,52,50,43,44,75,62,56,43,49,29,60,45,65,46,86,59,80,48,79,72,52,66,79,69,46,50,96,76,41,122

Sequence (181 aa):
METVGPVALIAMPGSVDFVNRINKRLYRRRLQYLESNPELLYKNPGFMRESYLIDANLIRFASGEGKATLESTVRGHDLYLITDFLNHSITYKQFGQSVPMSPDDHFQDLVRVILACSGKARRINVIMPYLYESRQSVRVSRESLDCAYMLNELKNLGVENIITFDPHDPGIENALPINSI

Nearest PDB structures (foldseek):
  3dah-assembly1_A  TM=7.897E-01  e=5.552E-08  Burkholderia pseudomallei 1710b
  3dah-assembly1_C  TM=7.839E-01  e=4.052E-08  Burkholderia pseudomallei 1710b
  3dah-assembly1_B  TM=7.963E-01  e=9.189E-08  Burkholderia pseudomallei 1710b
  4twb-assembly3_E  TM=8.195E-01  e=1.042E-07  Saccharolobus solfataricus
  2c4k-assembly3_C  TM=7.648E-01  e=8.102E-08  Homo sapiens

Mean predicted aligned error: 5.07 Å

pLDDT: mean 89.85, std 10.74, range [39.41, 98.12]